Protein AF-A0A933PY57-F1 (afdb_monomer_lite)

Sequence (239 aa):
MDENSDGHFLLIRDYLDNAVTFSFLENIPGGHASVPEQREEILAFIQTLCANAPYRRCNAHTLAFIKNGFYSRSIQSIFDRKQNLFERIHKEDRFNFERDSFIQFMSAALIIHDLVYTKGPAVYTGYTACADFEIKAGYFIDETLQLCGKLLPSVSEIFLSLIFKSIIPHTEGDERVSVSSKIVAIFDRLAKIRSYFDTQSSPAVMPAYTGALHILQANSAFFGLDRAIINELADAEHA

Structure (mmCIF, N/CA/C/O backbone):
data_AF-A0A933PY57-F1
#
_entry.id   AF-A0A933PY57-F1
#
loop_
_atom_site.group_PDB
_atom_site.id
_atom_site.type_symbol
_atom_site.label_atom_id
_atom_site.label_alt_id
_atom_site.label_comp_id
_atom_site.label_asym_id
_atom_site.label_entity_id
_atom_site.label_seq_id
_atom_site.pdbx_PDB_ins_code
_atom_site.Cartn_x
_atom_site.Cartn_y
_atom_site.Cartn_z
_atom_site.occupancy
_atom_site.B_iso_or_equiv
_atom_site.auth_seq_id
_atom_site.auth_comp_id
_atom_site.auth_asym_id
_atom_site.auth_atom_id
_atom_site.pdbx_PDB_model_num
ATOM 1 N N . MET A 1 1 ? 6.468 2.571 -28.346 1.00 39.47 1 MET A N 1
ATOM 2 C CA . MET A 1 1 ? 5.634 2.179 -27.196 1.00 39.47 1 MET A CA 1
ATOM 3 C C . MET A 1 1 ? 6.185 0.852 -26.732 1.00 39.47 1 MET A C 1
ATOM 5 O O . MET A 1 1 ? 6.340 -0.035 -27.557 1.00 39.47 1 MET A O 1
ATOM 9 N N . ASP A 1 2 ? 6.658 0.806 -25.495 1.00 39.56 2 ASP A N 1
ATOM 10 C CA . ASP A 1 2 ? 7.324 -0.354 -24.907 1.00 39.56 2 ASP A CA 1
ATOM 11 C C . ASP A 1 2 ? 6.221 -1.374 -24.579 1.00 39.56 2 ASP A C 1
ATOM 13 O O . ASP A 1 2 ? 5.398 -1.104 -23.709 1.00 39.56 2 ASP A O 1
ATOM 17 N N . GLU A 1 3 ? 6.149 -2.507 -25.289 1.00 46.88 3 GLU A N 1
ATOM 18 C CA . GLU A 1 3 ? 5.070 -3.521 -25.176 1.00 46.88 3 GLU A CA 1
ATOM 19 C C . GLU A 1 3 ? 4.896 -4.098 -23.750 1.00 46.88 3 GLU A C 1
ATOM 21 O O . GLU A 1 3 ? 3.973 -4.860 -23.477 1.00 46.88 3 GLU A O 1
ATOM 26 N N . ASN A 1 4 ? 5.756 -3.699 -22.811 1.00 66.62 4 ASN A N 1
ATOM 27 C CA . ASN A 1 4 ? 5.798 -4.153 -21.428 1.00 66.62 4 ASN A CA 1
ATOM 28 C C . ASN A 1 4 ? 5.167 -3.174 -20.409 1.00 66.62 4 ASN A C 1
ATOM 30 O O . ASN A 1 4 ? 4.974 -3.555 -19.254 1.00 66.62 4 ASN A O 1
ATOM 34 N N . SER A 1 5 ? 4.870 -1.914 -20.774 1.00 71.19 5 SER A N 1
ATOM 35 C CA . SER A 1 5 ? 4.242 -0.957 -19.838 1.00 71.19 5 SER A CA 1
ATOM 36 C C . SER A 1 5 ? 2.761 -1.227 -19.633 1.00 71.19 5 SER A C 1
ATOM 38 O O . SER A 1 5 ? 2.286 -1.306 -18.499 1.00 71.19 5 SER A O 1
ATOM 40 N N . ASP A 1 6 ? 2.056 -1.412 -20.744 1.00 77.44 6 ASP A N 1
ATOM 41 C CA . ASP A 1 6 ? 0.602 -1.532 -20.754 1.00 77.44 6 ASP A CA 1
ATOM 42 C C . ASP A 1 6 ? 0.181 -2.889 -20.185 1.00 77.44 6 ASP A C 1
ATOM 44 O O . ASP A 1 6 ? -0.769 -2.965 -19.412 1.00 77.44 6 ASP A O 1
ATOM 48 N N . GLY A 1 7 ? 0.956 -3.945 -20.458 1.00 86.12 7 GLY A N 1
ATOM 49 C CA . GLY A 1 7 ? 0.741 -5.268 -19.871 1.00 86.12 7 GLY A CA 1
ATOM 50 C C . GLY A 1 7 ? 0.807 -5.264 -18.340 1.00 86.12 7 GLY A C 1
ATOM 51 O O . GLY A 1 7 ? -0.069 -5.833 -17.693 1.00 86.12 7 GLY A O 1
ATOM 52 N N . HIS A 1 8 ? 1.793 -4.581 -17.743 1.00 88.81 8 HIS A N 1
ATOM 53 C CA . HIS A 1 8 ? 1.916 -4.511 -16.279 1.00 88.81 8 HIS A CA 1
ATOM 54 C C . HIS A 1 8 ? 0.764 -3.728 -15.643 1.00 88.81 8 HIS A C 1
ATOM 56 O O . HIS A 1 8 ? 0.174 -4.189 -14.667 1.00 88.81 8 HIS A O 1
ATOM 62 N N . PHE A 1 9 ? 0.391 -2.582 -16.225 1.00 91.50 9 PHE A N 1
ATOM 63 C CA . PHE A 1 9 ? -0.764 -1.816 -15.753 1.00 91.50 9 PHE A CA 1
ATOM 64 C C . PHE A 1 9 ? -2.057 -2.636 -15.812 1.00 91.50 9 PHE A C 1
ATOM 66 O O . PHE A 1 9 ? -2.815 -2.639 -14.844 1.00 91.50 9 PHE A O 1
ATOM 73 N N . LEU A 1 10 ? -2.298 -3.366 -16.906 1.00 91.94 10 LEU A N 1
ATOM 74 C CA . LEU A 1 10 ? -3.492 -4.201 -17.048 1.00 91.94 10 LEU A CA 1
ATOM 75 C C . LEU A 1 10 ? -3.563 -5.299 -15.979 1.00 91.94 10 LEU A C 1
ATOM 77 O O . LEU A 1 10 ? -4.648 -5.564 -15.474 1.00 91.94 10 LEU A O 1
ATOM 81 N N . LEU A 1 11 ? -2.430 -5.884 -15.577 1.00 91.56 11 LEU A N 1
ATOM 82 C CA . LEU A 1 11 ? -2.389 -6.858 -14.478 1.00 91.56 11 LEU A CA 1
ATOM 83 C C . LEU A 1 11 ? -2.739 -6.234 -13.122 1.00 91.56 11 LEU A C 1
ATOM 85 O O . LEU A 1 11 ? -3.416 -6.873 -12.314 1.00 91.56 11 LEU A O 1
ATOM 89 N N . ILE A 1 12 ? -2.275 -5.007 -12.861 1.00 91.62 12 ILE A N 1
ATOM 90 C CA . ILE A 1 12 ? -2.629 -4.277 -11.637 1.00 91.62 12 ILE A CA 1
ATOM 91 C C . ILE A 1 12 ? -4.113 -3.921 -11.656 1.00 91.62 12 ILE A C 1
ATOM 93 O O . ILE A 1 12 ? -4.809 -4.155 -10.672 1.00 91.62 12 ILE A O 1
ATOM 97 N N . ARG A 1 13 ? -4.594 -3.366 -12.772 1.00 93.06 13 ARG A N 1
ATOM 98 C CA . ARG A 1 13 ? -5.990 -2.968 -12.938 1.00 93.06 13 ARG A CA 1
ATOM 99 C C . ARG A 1 13 ? -6.924 -4.158 -12.771 1.00 93.06 13 ARG A C 1
ATOM 101 O O . ARG A 1 13 ? -7.865 -4.055 -12.003 1.00 93.06 13 ARG A O 1
ATOM 108 N N . ASP A 1 14 ? -6.631 -5.285 -13.417 1.00 92.31 14 ASP A N 1
ATOM 109 C CA . ASP A 1 14 ? -7.406 -6.519 -13.265 1.00 92.31 14 ASP A CA 1
ATOM 110 C C . ASP A 1 14 ? -7.469 -6.972 -11.800 1.00 92.31 14 ASP A C 1
ATOM 112 O O . ASP A 1 14 ? -8.537 -7.301 -11.292 1.00 92.31 14 ASP A O 1
ATOM 116 N N . TYR A 1 15 ? -6.348 -6.922 -11.074 1.00 91.00 15 TYR A N 1
ATOM 117 C CA . TYR A 1 15 ? -6.363 -7.230 -9.647 1.00 91.00 15 TYR A CA 1
ATOM 118 C C . TYR A 1 15 ? -7.234 -6.245 -8.851 1.00 91.00 15 TYR A C 1
ATOM 120 O O . TYR A 1 15 ? -8.083 -6.673 -8.073 1.00 91.00 15 TYR A O 1
ATOM 128 N N . LEU A 1 16 ? -7.041 -4.937 -9.043 1.00 90.88 16 LEU A N 1
ATOM 129 C CA . LEU A 1 16 ? -7.789 -3.904 -8.324 1.00 90.88 16 LEU A CA 1
ATOM 130 C C . LEU A 1 16 ? -9.292 -3.980 -8.619 1.00 90.88 16 LEU A C 1
ATOM 132 O O . LEU A 1 16 ? -10.084 -3.913 -7.688 1.00 90.88 16 LEU A O 1
ATOM 136 N N . ASP A 1 17 ? -9.679 -4.196 -9.873 1.00 89.31 17 ASP A N 1
ATOM 137 C CA . ASP A 1 17 ? -11.078 -4.268 -10.302 1.00 89.31 17 ASP A CA 1
ATOM 138 C C . ASP A 1 17 ? -11.806 -5.487 -9.715 1.00 89.31 17 ASP A C 1
ATOM 140 O O . ASP A 1 17 ? -12.998 -5.408 -9.423 1.00 89.31 17 ASP A O 1
ATOM 144 N N . ASN A 1 18 ? -11.095 -6.600 -9.505 1.00 88.56 18 ASN A N 1
ATOM 145 C CA . ASN A 1 18 ? -11.689 -7.842 -9.007 1.00 88.56 18 ASN A CA 1
ATOM 146 C C . ASN A 1 18 ? -11.561 -8.035 -7.486 1.00 88.56 18 ASN A C 1
ATOM 148 O O . ASN A 1 18 ? -12.361 -8.765 -6.902 1.0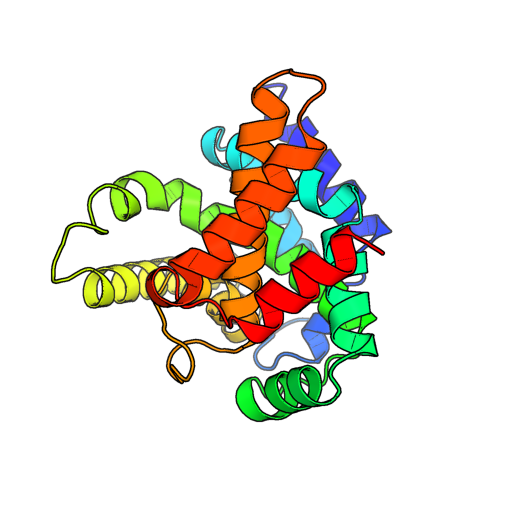0 88.56 18 ASN A O 1
ATOM 152 N N . ALA A 1 19 ? -10.555 -7.434 -6.843 1.00 88.12 19 ALA A N 1
ATOM 153 C CA . ALA A 1 19 ? -10.222 -7.696 -5.439 1.00 88.12 19 ALA A CA 1
ATOM 154 C C . ALA A 1 19 ? -10.361 -6.477 -4.510 1.00 88.12 19 ALA A C 1
ATOM 156 O O . ALA A 1 19 ? -10.290 -6.644 -3.292 1.00 88.12 19 ALA A O 1
ATOM 157 N N . VAL A 1 20 ? -10.538 -5.260 -5.043 1.00 91.00 20 VAL A N 1
ATOM 158 C CA . VAL A 1 20 ? -10.541 -4.017 -4.252 1.00 91.00 20 VAL A CA 1
ATOM 159 C C . VAL A 1 20 ? -11.740 -3.142 -4.635 1.00 91.00 20 VAL A C 1
ATOM 161 O O . VAL A 1 20 ? -11.784 -2.563 -5.714 1.00 91.00 20 VAL A O 1
ATOM 164 N N . THR A 1 21 ? -12.711 -2.976 -3.731 1.00 89.81 21 THR A N 1
ATOM 165 C CA . THR A 1 21 ? -13.909 -2.146 -3.984 1.00 89.81 21 THR A CA 1
ATOM 166 C C . THR A 1 21 ? -13.668 -0.654 -3.749 1.00 89.81 21 THR A C 1
ATOM 168 O O . THR A 1 21 ? -14.518 0.163 -4.090 1.00 89.81 21 THR A O 1
ATOM 171 N N . PHE A 1 22 ? -12.526 -0.289 -3.156 1.00 92.62 22 PHE A N 1
ATOM 172 C CA . PHE A 1 22 ? -12.150 1.078 -2.766 1.00 92.62 22 PHE A CA 1
ATOM 173 C C . PHE A 1 22 ? -13.086 1.763 -1.755 1.00 92.62 22 PHE A C 1
ATOM 175 O O . PHE A 1 22 ? -12.817 2.898 -1.366 1.00 92.62 22 PHE A O 1
ATOM 182 N N . SER A 1 23 ? -14.115 1.083 -1.233 1.00 92.44 23 SER A N 1
ATOM 183 C CA . SER A 1 23 ? -15.015 1.649 -0.212 1.00 92.44 23 SER A CA 1
ATOM 184 C C . SER A 1 23 ? -14.295 1.987 1.099 1.00 92.44 23 SER A C 1
ATOM 186 O O . SER A 1 23 ? -14.772 2.802 1.884 1.00 92.44 23 SER A O 1
ATOM 188 N N . PHE A 1 24 ? -13.099 1.432 1.327 1.00 92.19 24 PHE A N 1
ATOM 189 C CA . PHE A 1 24 ? -12.231 1.838 2.431 1.00 92.19 24 PHE A CA 1
ATOM 190 C C . PHE A 1 24 ? -11.904 3.343 2.400 1.00 92.19 24 PHE A C 1
ATOM 192 O O . PHE A 1 24 ? -11.720 3.935 3.460 1.00 92.19 24 PHE A O 1
ATOM 199 N N . LEU A 1 25 ? -11.889 3.990 1.226 1.00 92.75 25 LEU A N 1
ATOM 200 C CA . LEU A 1 25 ? -11.623 5.428 1.104 1.00 92.75 25 LEU A CA 1
ATOM 201 C C . LEU A 1 25 ? -12.670 6.291 1.825 1.00 92.75 25 LEU A C 1
ATOM 203 O O . LEU A 1 25 ? -12.332 7.373 2.288 1.00 92.75 25 LEU A O 1
ATOM 207 N N . GLU A 1 26 ? -13.905 5.808 2.000 1.00 90.69 26 GLU A N 1
ATOM 208 C CA . GLU A 1 26 ? -14.953 6.522 2.756 1.00 90.69 26 GLU A CA 1
ATOM 209 C C . GLU A 1 26 ? -14.628 6.623 4.250 1.00 90.69 26 GLU A C 1
ATOM 211 O O . GLU A 1 26 ? -15.096 7.529 4.938 1.00 90.69 26 GLU A O 1
ATOM 216 N N . ASN A 1 27 ? -13.800 5.705 4.752 1.00 89.00 27 ASN A N 1
ATOM 217 C CA . ASN A 1 27 ? -13.389 5.661 6.151 1.00 89.00 27 ASN A CA 1
ATOM 218 C C . ASN A 1 27 ? -12.154 6.529 6.429 1.00 89.00 27 ASN A C 1
ATOM 220 O O . ASN A 1 27 ? -11.738 6.631 7.583 1.00 89.00 27 ASN A O 1
ATOM 224 N N . ILE A 1 28 ? -11.573 7.153 5.396 1.00 89.06 28 ILE A N 1
ATOM 225 C CA . ILE A 1 28 ? -10.412 8.035 5.515 1.00 89.06 28 ILE A CA 1
ATOM 226 C C . ILE A 1 28 ? -10.858 9.473 5.201 1.00 89.06 28 ILE A C 1
ATOM 228 O O . ILE A 1 28 ? -11.265 9.767 4.077 1.00 89.06 28 ILE A O 1
ATOM 232 N N . PRO A 1 29 ? -10.774 10.408 6.162 1.00 87.12 29 PRO A N 1
ATOM 233 C CA . PRO A 1 29 ? -11.189 11.783 5.940 1.00 87.12 29 PRO A CA 1
ATOM 234 C C . PRO A 1 29 ? -10.269 12.498 4.943 1.00 87.12 29 PRO A C 1
ATOM 236 O O . PRO A 1 29 ? -9.122 12.108 4.727 1.00 87.12 29 PRO A O 1
ATOM 239 N N . GLY A 1 30 ? -10.768 13.587 4.357 1.00 85.00 30 GLY A N 1
ATOM 240 C CA . GLY A 1 30 ? -9.990 14.446 3.459 1.00 85.00 30 GLY A CA 1
ATOM 241 C C . GLY A 1 30 ? -10.018 14.047 1.982 1.00 85.00 30 GLY A C 1
ATOM 242 O O . GLY A 1 30 ? -9.346 14.694 1.193 1.00 85.00 30 GLY A O 1
ATOM 243 N N . GLY A 1 31 ? -10.785 13.025 1.589 1.00 85.00 31 GLY A N 1
ATOM 244 C CA . GLY A 1 31 ? -11.132 12.821 0.180 1.00 85.00 31 GLY A CA 1
ATOM 245 C C . GLY A 1 31 ? -12.077 13.925 -0.309 1.00 85.00 31 GLY A C 1
ATOM 246 O O . GLY A 1 31 ? -12.996 14.321 0.412 1.00 85.00 31 GLY A O 1
ATOM 247 N N . HIS A 1 32 ? -11.850 14.432 -1.520 1.00 82.94 32 HIS A N 1
ATOM 248 C CA . HIS A 1 32 ? -12.601 15.569 -2.078 1.00 82.94 32 HIS A CA 1
ATOM 249 C C . HIS A 1 32 ? -13.582 15.178 -3.191 1.00 82.94 32 HIS A C 1
ATOM 251 O O . HIS A 1 32 ? -14.301 16.035 -3.701 1.00 82.94 32 HIS A O 1
ATOM 257 N N . ALA A 1 33 ? -13.633 13.893 -3.541 1.00 91.06 33 ALA A N 1
ATOM 258 C CA . ALA A 1 33 ? -14.496 13.348 -4.580 1.00 91.06 33 ALA A CA 1
ATOM 259 C C . ALA A 1 33 ? -15.143 12.029 -4.138 1.00 91.06 33 ALA A C 1
ATOM 261 O O . ALA A 1 33 ? -14.815 11.471 -3.085 1.00 91.06 33 ALA A O 1
ATOM 262 N N . SER A 1 34 ? -16.058 11.511 -4.953 1.00 94.31 34 SER A N 1
ATOM 263 C CA . SER A 1 34 ? -16.668 10.203 -4.718 1.00 94.31 34 SER A CA 1
ATOM 264 C C . SER A 1 34 ? -15.638 9.065 -4.814 1.00 94.31 34 SER A C 1
ATOM 266 O O . SER A 1 34 ? -14.599 9.200 -5.463 1.00 94.31 34 SER A O 1
ATOM 268 N N . VAL A 1 35 ? -15.919 7.916 -4.187 1.00 94.25 35 VAL A N 1
ATOM 269 C CA . VAL A 1 35 ? -15.045 6.727 -4.265 1.00 94.25 35 VAL A CA 1
ATOM 270 C C . VAL A 1 35 ? -14.730 6.317 -5.713 1.00 94.25 35 VAL A C 1
ATOM 272 O O . VAL A 1 35 ? -13.558 6.061 -5.995 1.00 94.25 35 VAL A O 1
ATOM 275 N N . PRO A 1 36 ? -15.697 6.283 -6.657 1.00 94.31 36 PRO A N 1
ATOM 276 C CA . PRO A 1 36 ? -15.396 5.972 -8.054 1.00 94.31 36 PRO A CA 1
ATOM 277 C C . PRO A 1 36 ? -14.407 6.949 -8.700 1.00 94.31 36 PRO A C 1
ATOM 279 O O . PRO A 1 36 ? -13.512 6.510 -9.417 1.00 94.31 36 PRO A O 1
ATOM 282 N N . GLU A 1 37 ? -14.532 8.250 -8.424 1.00 93.94 37 GLU A N 1
ATOM 283 C CA . GLU A 1 37 ? -13.622 9.273 -8.957 1.00 93.94 37 GLU A CA 1
ATOM 284 C C . GLU A 1 37 ? -12.210 9.105 -8.390 1.00 93.94 37 GLU A C 1
ATOM 286 O O . GLU A 1 37 ? -11.244 9.065 -9.149 1.00 93.94 37 GLU A O 1
ATOM 291 N N . GLN A 1 38 ? -12.090 8.910 -7.073 1.00 94.06 38 GLN A N 1
ATOM 292 C CA . GLN A 1 38 ? -10.803 8.636 -6.429 1.00 94.06 38 GLN A CA 1
ATOM 293 C C . GLN A 1 38 ? -10.154 7.351 -6.968 1.00 94.06 38 GLN A C 1
ATOM 295 O O . GLN A 1 38 ? -8.949 7.321 -7.210 1.00 94.06 38 GLN A O 1
ATOM 300 N N . ARG A 1 39 ? -10.941 6.291 -7.201 1.00 94.19 39 ARG A N 1
ATOM 301 C CA . ARG A 1 39 ? -10.457 5.035 -7.796 1.00 94.19 39 ARG A CA 1
ATOM 302 C C . ARG A 1 39 ? -9.892 5.260 -9.197 1.00 94.19 39 ARG A C 1
ATOM 304 O O . ARG A 1 39 ? -8.792 4.792 -9.479 1.00 94.19 39 ARG A O 1
ATOM 311 N N . GLU A 1 40 ? -10.624 5.944 -10.073 1.00 93.38 40 GLU A N 1
ATOM 312 C CA . GLU A 1 40 ? -10.151 6.216 -11.437 1.00 93.38 40 GLU A CA 1
ATOM 313 C C . GLU A 1 40 ? -8.893 7.096 -11.436 1.00 93.38 40 GLU A C 1
ATOM 315 O O . GLU A 1 40 ? -7.969 6.851 -12.212 1.00 93.38 40 GLU A O 1
ATOM 320 N N . GLU A 1 41 ? -8.801 8.057 -10.516 1.00 92.69 41 GLU A N 1
ATOM 321 C CA . GLU A 1 41 ? -7.608 8.889 -10.347 1.00 92.69 41 GLU A CA 1
ATOM 322 C C . GLU A 1 41 ? -6.387 8.060 -9.900 1.00 92.69 41 GLU A C 1
ATOM 324 O O . GLU A 1 41 ? -5.309 8.170 -10.493 1.00 92.69 41 GLU A O 1
ATOM 329 N N . ILE A 1 42 ? -6.564 7.145 -8.937 1.00 92.31 42 ILE A N 1
ATOM 330 C CA . ILE A 1 42 ? -5.530 6.181 -8.521 1.00 92.31 42 ILE A CA 1
ATOM 331 C C . ILE A 1 42 ? -5.102 5.291 -9.696 1.00 92.31 42 ILE A C 1
ATOM 333 O O . ILE A 1 42 ? -3.905 5.070 -9.898 1.00 92.31 42 ILE A O 1
ATOM 337 N N . LEU A 1 43 ? -6.046 4.787 -10.495 1.00 92.56 43 LEU A N 1
ATOM 338 C CA . LEU A 1 43 ? -5.735 3.946 -11.656 1.00 92.56 43 LEU A CA 1
ATOM 339 C C . LEU A 1 43 ? -4.958 4.717 -12.729 1.00 92.56 43 LEU A C 1
ATOM 341 O O . LEU A 1 43 ? -3.953 4.209 -13.231 1.00 92.56 43 LEU A O 1
ATOM 345 N N . ALA A 1 44 ? -5.367 5.946 -13.048 1.00 90.56 44 ALA A N 1
ATOM 346 C CA . ALA A 1 44 ? -4.665 6.808 -14.001 1.00 90.56 44 ALA A CA 1
ATOM 347 C C . ALA A 1 44 ? -3.238 7.136 -13.531 1.00 90.56 44 ALA A C 1
ATOM 349 O O . ALA A 1 44 ? -2.281 7.145 -14.319 1.00 90.56 44 ALA A O 1
ATOM 350 N N . PHE A 1 45 ? -3.073 7.346 -12.226 1.00 88.88 45 PHE A N 1
ATOM 351 C CA . PHE A 1 45 ? -1.768 7.531 -11.615 1.00 88.88 45 PHE A CA 1
ATOM 352 C C . PHE A 1 45 ? -0.888 6.287 -11.765 1.00 88.88 45 PHE A C 1
ATOM 354 O O . PHE A 1 45 ? 0.216 6.386 -12.301 1.00 88.88 45 PHE A O 1
ATOM 361 N N . ILE A 1 46 ? -1.385 5.103 -11.396 1.00 89.62 46 ILE A N 1
ATOM 362 C CA . ILE A 1 46 ? -0.655 3.835 -11.564 1.00 89.62 46 ILE A CA 1
ATOM 363 C C . ILE A 1 46 ? -0.285 3.609 -13.034 1.00 89.62 46 ILE A C 1
ATOM 365 O O . ILE A 1 46 ? 0.852 3.229 -13.323 1.00 89.62 46 ILE A O 1
ATOM 369 N N . GLN A 1 47 ? -1.198 3.875 -13.972 1.00 89.81 47 GLN A N 1
ATOM 370 C CA . GLN A 1 47 ? -0.933 3.757 -15.407 1.00 89.81 47 GLN A CA 1
ATOM 371 C C . GLN A 1 47 ? 0.252 4.629 -15.834 1.00 89.81 47 GLN A C 1
ATOM 373 O O . GLN A 1 47 ? 1.154 4.161 -16.530 1.00 89.81 47 GLN A O 1
ATOM 378 N N . THR A 1 48 ? 0.286 5.877 -15.361 1.00 87.12 48 THR A N 1
ATOM 379 C CA . THR A 1 48 ? 1.385 6.813 -15.630 1.00 87.12 48 THR A CA 1
ATOM 380 C C . THR A 1 48 ? 2.709 6.281 -15.082 1.00 87.12 48 THR A C 1
ATOM 382 O O . THR A 1 48 ? 3.734 6.314 -15.766 1.00 87.12 48 THR A O 1
ATOM 385 N N . LEU A 1 49 ? 2.699 5.732 -13.866 1.00 84.50 49 LEU A N 1
ATOM 386 C CA . LEU A 1 49 ? 3.888 5.161 -13.231 1.00 84.50 49 LEU A CA 1
ATOM 387 C C . LEU A 1 49 ? 4.372 3.884 -13.912 1.00 84.50 49 LEU A C 1
ATOM 389 O O . LEU A 1 49 ? 5.578 3.645 -13.978 1.00 84.50 49 LEU A O 1
ATOM 393 N N . CYS A 1 50 ? 3.467 3.093 -14.486 1.00 86.25 50 CYS A N 1
ATOM 394 C CA . CYS A 1 50 ? 3.821 1.903 -15.250 1.00 86.25 50 CYS A CA 1
ATOM 395 C C . CYS A 1 50 ? 4.649 2.224 -16.500 1.00 86.25 50 CYS A C 1
ATOM 397 O O . CYS A 1 50 ? 5.310 1.327 -17.014 1.00 86.25 50 CYS A O 1
ATOM 399 N N . ALA A 1 51 ? 4.728 3.477 -16.960 1.00 83.81 51 ALA A N 1
ATOM 400 C CA . ALA A 1 51 ? 5.699 3.869 -17.985 1.00 83.81 51 ALA A CA 1
ATOM 401 C C . ALA A 1 51 ? 7.162 3.742 -17.497 1.00 83.81 51 ALA A C 1
ATOM 403 O O . ALA A 1 51 ? 8.073 3.518 -18.297 1.00 83.81 51 ALA A O 1
ATOM 404 N N . ASN A 1 52 ? 7.403 3.816 -16.184 1.00 82.56 52 ASN A N 1
ATOM 405 C CA . ASN A 1 52 ? 8.723 3.741 -15.564 1.00 82.56 52 ASN A CA 1
ATOM 406 C C . ASN A 1 52 ? 9.138 2.280 -15.283 1.00 82.56 52 ASN A C 1
ATOM 408 O O . ASN A 1 52 ? 8.525 1.580 -14.479 1.00 82.56 52 ASN A O 1
ATOM 412 N N . ALA A 1 53 ? 10.211 1.807 -15.929 1.00 81.06 53 ALA A N 1
ATOM 413 C CA . ALA A 1 53 ? 10.673 0.420 -15.796 1.00 81.06 53 ALA A CA 1
ATOM 414 C C . ALA A 1 53 ? 11.107 0.019 -14.364 1.00 81.06 53 ALA A C 1
ATOM 416 O O . ALA A 1 53 ? 10.733 -1.075 -13.931 1.00 81.06 53 ALA A O 1
ATOM 417 N N . PRO A 1 54 ? 11.846 0.856 -13.604 1.00 78.44 54 PRO A N 1
ATOM 418 C CA . PRO A 1 54 ? 12.076 0.619 -12.178 1.00 78.44 54 PRO A CA 1
ATOM 419 C C . PRO A 1 54 ? 10.792 0.397 -11.370 1.00 78.44 54 PRO A C 1
ATOM 421 O O . PRO A 1 54 ? 10.734 -0.563 -10.602 1.00 78.44 54 PRO A O 1
ATOM 424 N N . TYR A 1 55 ? 9.754 1.216 -11.584 1.00 83.38 55 TYR A N 1
ATOM 425 C CA . TYR A 1 55 ? 8.457 1.041 -10.917 1.00 83.38 55 TYR A CA 1
ATOM 426 C C . TYR A 1 55 ? 7.818 -0.297 -11.242 1.00 83.38 55 TYR A C 1
ATOM 428 O O . TYR A 1 55 ? 7.472 -1.039 -10.323 1.00 83.38 55 TYR A O 1
ATOM 436 N N . ARG A 1 56 ? 7.762 -0.668 -12.525 1.00 86.06 56 ARG A N 1
ATOM 437 C CA . ARG A 1 56 ? 7.241 -1.983 -12.930 1.00 86.06 56 ARG A CA 1
ATOM 438 C C . ARG A 1 56 ? 7.963 -3.131 -12.230 1.00 86.06 56 ARG A C 1
ATOM 440 O O . ARG A 1 56 ? 7.318 -4.060 -11.758 1.00 86.06 56 ARG A O 1
ATOM 447 N N . ARG A 1 57 ? 9.297 -3.067 -12.132 1.00 79.44 57 ARG A N 1
ATOM 448 C CA . ARG A 1 57 ? 10.097 -4.126 -11.500 1.00 79.44 57 ARG A CA 1
ATOM 449 C C . ARG A 1 57 ? 9.800 -4.257 -10.007 1.00 79.44 57 ARG A C 1
ATOM 451 O O . ARG A 1 57 ? 9.582 -5.372 -9.548 1.00 79.44 57 ARG A O 1
ATOM 458 N N . CYS A 1 58 ? 9.784 -3.149 -9.266 1.00 76.56 58 CYS A N 1
ATOM 459 C CA . CYS A 1 58 ? 9.447 -3.168 -7.839 1.00 76.56 58 CYS A CA 1
ATOM 460 C C . CYS A 1 58 ? 8.019 -3.684 -7.622 1.00 76.56 58 CYS A C 1
ATOM 462 O O . CYS A 1 58 ? 7.810 -4.641 -6.879 1.00 76.56 58 CYS A O 1
ATOM 464 N N . ASN A 1 59 ? 7.066 -3.130 -8.370 1.00 86.44 59 ASN A N 1
ATOM 465 C CA . ASN A 1 59 ? 5.656 -3.442 -8.214 1.00 86.44 59 ASN A CA 1
ATOM 466 C C . ASN A 1 59 ? 5.281 -4.871 -8.639 1.00 86.44 59 ASN A C 1
ATOM 468 O O . ASN A 1 59 ? 4.385 -5.461 -8.044 1.00 86.44 59 ASN A O 1
ATOM 472 N N . ALA A 1 60 ? 5.981 -5.484 -9.600 1.00 84.75 60 ALA A N 1
ATOM 473 C CA . ALA A 1 60 ? 5.755 -6.885 -9.972 1.00 84.75 60 ALA A CA 1
ATOM 474 C C . ALA A 1 60 ? 5.933 -7.853 -8.791 1.00 84.75 60 ALA A C 1
ATOM 476 O O . ALA A 1 60 ? 5.172 -8.812 -8.653 1.00 84.75 60 ALA A O 1
ATOM 477 N N . HIS A 1 61 ? 6.897 -7.581 -7.910 1.00 79.38 61 HIS A N 1
ATOM 478 C CA . HIS A 1 61 ? 7.118 -8.381 -6.708 1.00 79.38 61 HIS A CA 1
ATOM 479 C C . HIS A 1 61 ? 5.988 -8.212 -5.696 1.00 79.38 61 HIS A C 1
ATOM 481 O O . HIS A 1 61 ? 5.473 -9.201 -5.173 1.00 79.38 61 HIS A O 1
ATOM 487 N N . THR A 1 62 ? 5.556 -6.974 -5.477 1.00 84.56 62 THR A N 1
ATOM 488 C CA . THR A 1 62 ? 4.425 -6.653 -4.605 1.00 84.56 62 THR A CA 1
ATOM 489 C C . THR A 1 62 ? 3.127 -7.257 -5.123 1.00 84.56 62 THR A C 1
ATOM 491 O O . THR A 1 62 ? 2.400 -7.891 -4.363 1.00 84.56 62 THR A O 1
ATOM 494 N N . LEU A 1 63 ? 2.859 -7.172 -6.426 1.00 86.81 63 LEU A N 1
ATOM 495 C CA . LEU A 1 63 ? 1.670 -7.764 -7.034 1.00 86.81 63 LEU A CA 1
ATOM 496 C C . LEU A 1 63 ? 1.667 -9.295 -6.907 1.00 86.81 63 LEU A C 1
ATOM 498 O O . LEU A 1 63 ? 0.639 -9.878 -6.566 1.00 86.81 63 LEU A O 1
ATOM 502 N N . ALA A 1 64 ? 2.809 -9.959 -7.116 1.00 81.81 64 ALA A N 1
ATOM 503 C CA . ALA A 1 64 ? 2.934 -11.401 -6.891 1.00 81.81 64 ALA A CA 1
ATOM 504 C C . ALA A 1 64 ? 2.737 -11.779 -5.410 1.00 81.81 64 ALA A C 1
ATOM 506 O O . ALA A 1 64 ? 2.084 -12.782 -5.103 1.00 81.81 64 ALA A O 1
ATOM 507 N N . PHE A 1 65 ? 3.265 -10.962 -4.492 1.00 79.25 65 PHE A N 1
ATOM 508 C CA . PHE A 1 65 ? 3.080 -11.128 -3.052 1.00 79.25 65 PHE A CA 1
ATOM 509 C C . PHE A 1 65 ? 1.609 -10.998 -2.639 1.00 79.25 65 PHE A C 1
ATOM 511 O O . PHE A 1 65 ? 1.109 -11.817 -1.871 1.00 79.25 65 PHE A O 1
ATOM 518 N N . ILE A 1 66 ? 0.902 -10.013 -3.189 1.00 83.69 66 ILE A N 1
ATOM 519 C CA . ILE A 1 66 ? -0.517 -9.778 -2.924 1.00 83.69 66 ILE A CA 1
ATOM 520 C C . ILE A 1 66 ? -1.370 -10.925 -3.499 1.00 83.69 66 ILE A C 1
ATOM 522 O O . ILE A 1 66 ? -2.166 -11.537 -2.785 1.00 83.69 66 ILE A O 1
ATOM 526 N N . LYS A 1 67 ? -1.155 -11.300 -4.768 1.00 81.44 67 LYS A N 1
ATOM 527 C CA . LYS A 1 67 ? -1.970 -12.314 -5.468 1.00 81.44 67 LYS A CA 1
ATOM 528 C C . LYS A 1 67 ? -1.838 -13.734 -4.910 1.00 81.44 67 LYS A C 1
ATOM 530 O O . LYS A 1 67 ? -2.738 -14.542 -5.115 1.00 81.44 67 LYS A O 1
ATOM 535 N N . ASN A 1 68 ? -0.759 -14.066 -4.199 1.00 74.75 68 ASN A N 1
ATOM 536 C CA . ASN A 1 68 ? -0.593 -15.400 -3.603 1.00 74.75 68 ASN A CA 1
ATOM 537 C C . ASN A 1 68 ? -1.443 -15.624 -2.323 1.00 74.75 68 ASN A C 1
ATOM 539 O O . ASN A 1 68 ? -1.434 -16.717 -1.738 1.00 74.75 68 ASN A O 1
ATOM 543 N N . GLY A 1 69 ? -2.157 -14.586 -1.867 1.00 69.19 69 GLY A N 1
ATOM 544 C CA . GLY A 1 69 ? -3.061 -14.627 -0.718 1.00 69.19 69 GLY A CA 1
ATOM 545 C C . GLY A 1 69 ? -2.370 -14.797 0.638 1.00 69.19 69 GLY A C 1
ATOM 546 O O . GLY A 1 69 ? -3.044 -14.975 1.646 1.00 69.19 69 GLY A O 1
ATOM 547 N N . PHE A 1 70 ? -1.037 -14.774 0.700 1.00 69.69 70 PHE A N 1
ATOM 548 C CA . PHE A 1 70 ? -0.301 -14.874 1.958 1.00 69.69 70 PHE A CA 1
ATOM 549 C C . PHE A 1 70 ? -0.557 -13.652 2.837 1.00 69.69 70 PHE A C 1
ATOM 551 O O . PHE A 1 70 ? -0.827 -13.820 4.021 1.00 69.69 70 PHE A O 1
ATOM 558 N N . TYR A 1 71 ? -0.507 -12.438 2.277 1.00 74.50 71 TYR A N 1
ATOM 559 C CA . TYR A 1 71 ? -0.733 -11.220 3.062 1.00 74.50 71 TYR A CA 1
ATOM 560 C C . TYR A 1 71 ? -2.178 -11.147 3.582 1.00 74.50 71 TYR A C 1
ATOM 562 O O . TYR A 1 71 ? -2.386 -10.773 4.729 1.00 74.50 71 TYR A O 1
ATOM 570 N N . SER A 1 72 ? -3.173 -11.567 2.792 1.00 75.31 72 SER A N 1
ATOM 571 C CA . SER A 1 72 ? -4.572 -11.572 3.221 1.00 75.31 72 SER A CA 1
ATOM 572 C C . SER A 1 72 ? -4.810 -12.616 4.310 1.00 75.31 72 SER A C 1
ATOM 574 O O . SER A 1 72 ? -5.387 -12.276 5.337 1.00 75.31 72 SER A O 1
ATOM 576 N N . ARG A 1 73 ? -4.271 -13.839 4.165 1.00 72.88 73 ARG A N 1
ATOM 577 C CA . ARG A 1 73 ? -4.279 -14.861 5.234 1.00 72.88 73 ARG A CA 1
ATOM 578 C C . ARG A 1 73 ? -3.547 -14.394 6.491 1.00 72.88 73 ARG A C 1
ATOM 580 O O . ARG A 1 73 ? -4.007 -14.644 7.597 1.00 72.88 73 ARG A O 1
ATOM 587 N N . SER A 1 74 ? -2.435 -13.690 6.320 1.00 69.31 74 SER A N 1
ATOM 588 C CA . SER A 1 74 ? -1.651 -13.109 7.408 1.00 69.31 74 SER A CA 1
ATOM 589 C C . SER A 1 74 ? -2.436 -12.051 8.175 1.00 69.31 74 SER A C 1
ATOM 591 O O . SER A 1 74 ? -2.551 -12.135 9.394 1.00 69.31 74 SER A O 1
ATOM 593 N N . ILE A 1 75 ? -3.023 -11.084 7.462 1.00 72.94 75 ILE A N 1
ATOM 594 C CA . ILE A 1 75 ? -3.905 -10.073 8.049 1.00 72.94 75 ILE A CA 1
ATOM 595 C C . ILE A 1 75 ? -5.083 -10.770 8.731 1.00 72.94 75 ILE A C 1
ATOM 597 O O . ILE A 1 75 ? -5.385 -10.455 9.873 1.00 72.94 75 ILE A O 1
ATOM 601 N N . GLN A 1 76 ? -5.698 -11.767 8.097 1.00 73.44 76 GLN A N 1
ATOM 602 C CA . GLN A 1 76 ? -6.810 -12.512 8.680 1.00 73.44 76 GLN A CA 1
ATOM 603 C C . GLN A 1 76 ? -6.427 -13.224 9.983 1.00 73.44 76 GLN A C 1
ATOM 605 O O . GLN A 1 76 ? -7.126 -13.062 10.979 1.00 73.44 76 GLN A O 1
ATOM 610 N N . SER A 1 77 ? -5.292 -13.926 10.015 1.00 66.38 77 SER A N 1
ATOM 611 C CA . SER A 1 77 ? -4.773 -14.576 11.225 1.00 66.38 77 SER A CA 1
ATOM 612 C C . SER A 1 77 ? -4.505 -13.564 12.342 1.00 66.38 77 SER A C 1
ATOM 614 O O . SER A 1 77 ? -4.912 -13.772 13.485 1.00 66.38 77 SER A O 1
ATOM 616 N N . ILE A 1 78 ? -3.894 -12.422 12.008 1.00 64.00 78 ILE A N 1
ATOM 617 C CA . ILE A 1 78 ? -3.666 -11.333 12.962 1.00 64.00 78 ILE A CA 1
ATOM 618 C C . ILE A 1 78 ? -5.002 -10.804 13.509 1.00 64.00 78 ILE A C 1
ATOM 620 O O . ILE A 1 78 ? -5.138 -10.619 14.718 1.00 64.00 78 ILE A O 1
ATOM 624 N N . PHE A 1 79 ? -5.995 -10.596 12.641 1.00 66.44 79 PHE A N 1
ATOM 625 C CA . PHE A 1 79 ? -7.328 -10.131 13.029 1.00 66.44 79 PHE A CA 1
ATOM 626 C C . PHE A 1 79 ? -8.064 -11.139 13.919 1.00 66.44 79 PHE A C 1
ATOM 628 O O . PHE A 1 79 ? -8.731 -10.734 14.866 1.00 66.44 79 PHE A O 1
ATOM 635 N N . ASP A 1 80 ? -7.936 -12.438 13.647 1.00 66.69 80 ASP A N 1
ATOM 636 C CA . ASP A 1 80 ? -8.610 -13.490 14.414 1.00 66.69 80 ASP A CA 1
ATOM 637 C C . ASP A 1 80 ? -7.960 -13.738 15.783 1.00 66.69 80 ASP A C 1
ATOM 639 O O . ASP A 1 80 ? -8.646 -14.116 16.734 1.00 66.69 80 ASP A O 1
ATOM 643 N N . ARG A 1 81 ? -6.648 -13.501 15.913 1.00 61.00 81 ARG A N 1
ATOM 644 C CA . ARG A 1 81 ? -5.888 -13.773 17.146 1.00 61.00 81 ARG A CA 1
ATOM 645 C C . ARG A 1 81 ? -5.693 -12.553 18.053 1.00 61.00 81 ARG A C 1
ATOM 647 O O . ARG A 1 81 ? -5.398 -12.728 19.236 1.00 61.00 81 ARG A O 1
ATOM 654 N N . LYS A 1 82 ? -5.826 -11.318 17.546 1.00 59.81 82 LYS A N 1
ATOM 655 C CA . LYS A 1 82 ? -5.489 -10.081 18.285 1.00 59.81 82 LYS A CA 1
ATOM 656 C C . LYS A 1 82 ? -6.584 -9.016 18.179 1.00 59.81 82 LYS A C 1
ATOM 658 O O . LYS A 1 82 ? -6.476 -8.085 17.382 1.00 59.81 82 LYS A O 1
ATOM 663 N N . GLN A 1 83 ? -7.541 -9.048 19.108 1.00 57.59 83 GLN A N 1
ATOM 664 C CA . GLN A 1 83 ? -8.478 -7.934 19.345 1.00 57.59 83 GLN A CA 1
ATOM 665 C C . GLN A 1 83 ? -7.732 -6.587 19.529 1.00 57.59 83 GLN A C 1
ATOM 667 O O . GLN A 1 83 ? -8.150 -5.556 19.010 1.00 57.59 83 GLN A O 1
ATOM 672 N N . ASN A 1 84 ? -6.536 -6.625 20.134 1.00 60.16 84 ASN A N 1
ATOM 673 C CA . ASN A 1 84 ? -5.720 -5.443 20.430 1.00 60.16 84 ASN A CA 1
ATOM 674 C C . ASN A 1 84 ? -5.122 -4.721 19.204 1.00 60.16 84 ASN A C 1
ATOM 676 O O . ASN A 1 84 ? -4.887 -3.520 19.295 1.00 60.16 84 ASN A O 1
ATOM 680 N N . LEU A 1 85 ? -4.815 -5.393 18.079 1.00 65.62 85 LEU A N 1
ATOM 681 C CA . LEU A 1 85 ? -4.253 -4.672 16.917 1.00 65.62 85 LEU A CA 1
ATOM 682 C C . LEU A 1 85 ? -5.329 -3.821 16.245 1.00 65.62 85 LEU A C 1
ATOM 684 O O . LEU A 1 85 ? -5.074 -2.680 15.882 1.00 65.62 85 LEU A O 1
ATOM 688 N N . PHE A 1 86 ? -6.535 -4.368 16.133 1.00 66.12 86 PHE A N 1
ATOM 689 C CA . PHE A 1 86 ? -7.703 -3.650 15.648 1.00 66.12 86 PHE A CA 1
ATOM 690 C C . PHE A 1 86 ? -8.041 -2.459 16.545 1.00 66.12 86 PHE A C 1
ATOM 692 O O . PHE A 1 86 ? -8.178 -1.341 16.058 1.00 66.12 86 PHE A O 1
ATOM 699 N N . GLU A 1 87 ? -8.070 -2.671 17.863 1.00 69.06 87 GLU A N 1
ATOM 700 C CA . GLU A 1 87 ? -8.241 -1.583 18.828 1.00 69.06 87 GLU A CA 1
ATOM 701 C C . GLU A 1 87 ? -7.155 -0.513 18.682 1.00 69.06 87 GLU A C 1
ATOM 703 O O . GLU A 1 87 ? -7.456 0.673 18.794 1.00 69.06 87 GLU A O 1
ATOM 708 N N . ARG A 1 88 ? -5.908 -0.897 18.382 1.00 68.75 88 ARG A N 1
ATOM 709 C CA . ARG A 1 88 ? -4.820 0.051 18.111 1.00 68.75 88 ARG A CA 1
ATOM 710 C C . ARG A 1 88 ? -4.991 0.788 16.789 1.00 68.75 88 ARG A C 1
ATOM 712 O O . ARG A 1 88 ? -4.835 1.999 16.797 1.00 68.75 88 ARG A O 1
ATOM 719 N N . ILE A 1 89 ? -5.366 0.124 15.695 1.00 72.06 89 ILE A N 1
ATOM 720 C CA . ILE A 1 89 ? -5.678 0.794 14.418 1.00 72.06 89 ILE A CA 1
ATOM 721 C C . ILE A 1 89 ? -6.823 1.794 14.631 1.00 72.06 89 ILE A C 1
ATOM 723 O O . ILE A 1 89 ? -6.700 2.964 14.283 1.00 72.06 89 ILE A O 1
ATOM 727 N N . HIS A 1 90 ? -7.906 1.386 15.292 1.00 72.88 90 HIS A N 1
ATOM 728 C CA . HIS A 1 90 ? -9.015 2.285 15.612 1.00 72.88 90 HIS A CA 1
ATOM 729 C C . HIS A 1 90 ? -8.629 3.432 16.543 1.00 72.88 90 HIS A C 1
ATOM 731 O O . HIS A 1 90 ? -9.118 4.547 16.377 1.00 72.88 90 HIS A O 1
ATOM 737 N N . LYS A 1 91 ? -7.768 3.185 17.529 1.00 75.12 91 LYS A N 1
ATOM 738 C CA . LYS A 1 91 ? -7.359 4.199 18.505 1.00 75.12 91 LYS A CA 1
ATOM 739 C C . LYS A 1 91 ? -6.343 5.186 17.929 1.00 75.12 91 LYS A C 1
ATOM 741 O O . LYS A 1 91 ? -6.477 6.389 18.153 1.00 75.12 91 LYS A O 1
ATOM 746 N N . GLU A 1 92 ? -5.319 4.678 17.253 1.00 73.88 92 GLU A N 1
ATOM 747 C CA . GLU A 1 92 ? -4.167 5.444 16.766 1.00 73.88 92 GLU A CA 1
ATOM 748 C C . GLU A 1 92 ? -4.471 6.073 15.400 1.00 73.88 92 GLU A C 1
ATOM 750 O O . GLU A 1 92 ? -4.314 7.284 15.240 1.00 73.88 92 GLU A O 1
ATOM 755 N N . ASP A 1 93 ? -4.992 5.291 14.451 1.00 75.75 93 ASP A N 1
ATOM 756 C CA . ASP A 1 93 ? -5.249 5.766 13.087 1.00 75.75 93 ASP A CA 1
ATOM 757 C C . ASP A 1 93 ? -6.642 6.406 12.952 1.00 75.75 93 ASP A C 1
ATOM 759 O O . ASP A 1 93 ? -6.880 7.187 12.035 1.00 75.75 93 ASP A O 1
ATOM 763 N N . ARG A 1 94 ? -7.557 6.135 13.897 1.00 80.06 94 ARG A N 1
ATOM 764 C CA . ARG A 1 94 ? -8.929 6.687 13.950 1.00 80.06 94 ARG A CA 1
ATOM 765 C C . ARG A 1 94 ? -9.801 6.353 12.735 1.00 80.06 94 ARG A C 1
ATOM 767 O O . ARG A 1 94 ? -10.826 7.000 12.527 1.00 80.06 94 ARG A O 1
ATOM 774 N N . PHE A 1 95 ? -9.432 5.331 11.965 1.00 81.12 95 PHE A N 1
ATOM 775 C CA . PHE A 1 95 ? -10.241 4.817 10.859 1.00 81.12 95 PHE A CA 1
ATOM 776 C C . PHE A 1 95 ? -11.028 3.598 11.305 1.00 81.12 95 PHE A C 1
ATOM 778 O O . PHE A 1 95 ? -10.478 2.687 11.930 1.00 81.12 95 PHE A O 1
ATOM 785 N N . ASN A 1 96 ? -12.311 3.562 10.952 1.00 79.25 96 ASN A N 1
ATOM 786 C CA . ASN A 1 96 ? -13.185 2.448 11.284 1.00 79.25 96 ASN A CA 1
ATOM 787 C C . ASN A 1 96 ? -13.182 1.388 10.170 1.00 79.25 96 ASN A C 1
ATOM 789 O O . ASN A 1 96 ? -14.174 1.204 9.472 1.00 79.25 96 ASN A O 1
ATOM 793 N N . PHE A 1 97 ? -12.042 0.730 9.948 1.00 82.44 97 PHE A N 1
ATOM 794 C CA . PHE A 1 97 ? -11.961 -0.341 8.955 1.00 82.44 97 PHE A CA 1
ATOM 795 C C . PHE A 1 97 ? -12.488 -1.660 9.504 1.00 82.44 97 PHE A C 1
ATOM 797 O O . PHE A 1 97 ? -11.950 -2.185 10.471 1.00 82.44 97 PHE A O 1
ATOM 804 N N . GLU A 1 98 ? -13.453 -2.262 8.816 1.00 83.88 98 GLU A N 1
ATOM 805 C CA . GLU A 1 98 ? -13.677 -3.703 8.932 1.00 83.88 98 GLU A CA 1
ATOM 806 C C . GLU A 1 98 ? -12.502 -4.484 8.321 1.00 83.88 98 GLU A C 1
ATOM 808 O O . GLU A 1 98 ? -11.744 -3.959 7.504 1.00 83.88 98 GLU A O 1
ATOM 813 N N . ARG A 1 99 ? -12.357 -5.762 8.683 1.00 82.81 99 ARG A N 1
ATOM 814 C CA . ARG A 1 99 ? -11.246 -6.623 8.239 1.00 82.81 99 ARG A CA 1
ATOM 815 C C . ARG A 1 99 ? -11.036 -6.614 6.726 1.00 82.81 99 ARG A C 1
ATOM 817 O O . ARG A 1 99 ? -9.924 -6.365 6.267 1.00 82.81 99 ARG A O 1
ATOM 824 N N . ASP A 1 100 ? -12.096 -6.856 5.962 1.00 86.81 100 ASP A N 1
ATOM 825 C CA . ASP A 1 100 ? -12.009 -6.916 4.500 1.00 86.81 100 ASP A CA 1
ATOM 826 C C . ASP A 1 100 ? -11.675 -5.541 3.914 1.00 86.81 100 ASP A C 1
ATOM 828 O O . ASP A 1 100 ? -10.863 -5.436 2.996 1.00 86.81 100 ASP A O 1
ATOM 832 N N . SER A 1 101 ? -12.219 -4.477 4.509 1.00 88.69 101 SER A N 1
ATOM 833 C CA . SER A 1 101 ? -11.888 -3.091 4.166 1.00 88.69 101 SER A CA 1
ATOM 834 C C . SER A 1 101 ? -10.404 -2.790 4.416 1.00 88.69 101 SER A C 1
ATOM 836 O O . SER A 1 101 ? -9.741 -2.191 3.570 1.00 88.69 101 SER A O 1
ATOM 838 N N . PHE A 1 102 ? -9.833 -3.291 5.518 1.00 87.75 102 PHE A N 1
ATOM 839 C CA . PHE A 1 102 ? -8.410 -3.142 5.823 1.00 87.75 102 PHE A CA 1
ATOM 840 C C . PHE A 1 102 ? -7.513 -3.939 4.864 1.00 87.75 102 PHE A C 1
ATOM 842 O O . PHE A 1 102 ? -6.496 -3.424 4.405 1.00 87.75 102 PHE A O 1
ATOM 849 N N . ILE A 1 103 ? -7.891 -5.170 4.497 1.00 88.56 103 ILE A N 1
ATOM 850 C CA . ILE A 1 103 ? -7.166 -5.963 3.485 1.00 88.56 103 ILE A CA 1
ATOM 851 C C . ILE A 1 103 ? -7.139 -5.216 2.145 1.00 88.56 103 ILE A C 1
ATOM 853 O O . ILE A 1 103 ? -6.094 -5.136 1.491 1.00 88.56 103 ILE A O 1
ATOM 857 N N . GLN A 1 104 ? -8.266 -4.632 1.745 1.00 92.06 104 GLN A N 1
ATOM 858 C CA . GLN A 1 104 ? -8.377 -3.842 0.520 1.00 92.06 104 GLN A CA 1
ATOM 859 C C . GLN A 1 104 ? -7.542 -2.556 0.578 1.00 92.06 104 GLN A C 1
ATOM 861 O O . GLN A 1 104 ? -6.783 -2.289 -0.358 1.00 92.06 104 GLN A O 1
ATOM 866 N N . PHE A 1 105 ? -7.599 -1.823 1.696 1.00 92.25 105 PHE A N 1
ATOM 867 C CA . PHE A 1 105 ? -6.730 -0.676 1.974 1.00 92.25 105 PHE A 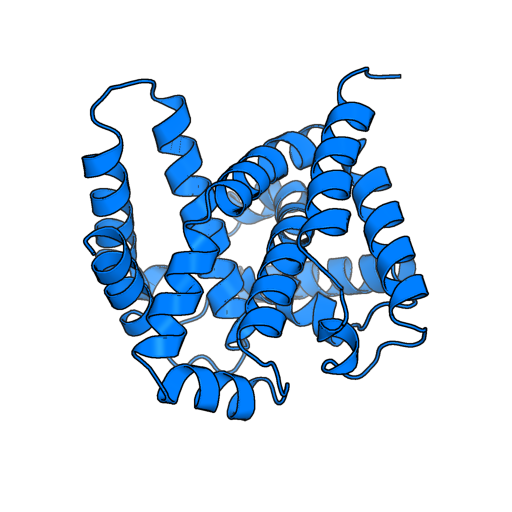CA 1
ATOM 868 C C . PHE A 1 105 ? -5.253 -1.057 1.823 1.00 92.25 105 PHE A C 1
ATOM 870 O O . PHE A 1 105 ? -4.529 -0.423 1.056 1.00 92.25 105 PHE A O 1
ATOM 877 N N . MET A 1 106 ? -4.819 -2.139 2.478 1.00 89.69 106 MET A N 1
ATOM 878 C CA . MET A 1 106 ? -3.435 -2.616 2.426 1.00 89.69 106 MET A CA 1
ATOM 879 C C . MET A 1 106 ? -3.008 -3.002 1.009 1.00 89.69 106 MET A C 1
ATOM 881 O O . MET A 1 106 ? -1.873 -2.744 0.614 1.00 89.69 106 MET A O 1
ATOM 885 N N . SER A 1 107 ? -3.917 -3.581 0.225 1.00 91.31 107 SER A N 1
ATOM 886 C CA . SER A 1 107 ? -3.653 -3.956 -1.168 1.00 91.31 107 SER A CA 1
ATOM 887 C C . SER A 1 107 ? -3.334 -2.736 -2.027 1.00 91.31 107 SER A C 1
ATOM 889 O O . SER A 1 107 ? -2.315 -2.710 -2.718 1.00 91.31 107 SER A O 1
ATOM 891 N N . ALA A 1 108 ? -4.186 -1.709 -1.957 1.00 92.12 108 ALA A N 1
ATOM 892 C CA . ALA A 1 108 ? -3.980 -0.461 -2.683 1.00 92.12 108 ALA A CA 1
ATOM 893 C C . ALA A 1 108 ? -2.735 0.281 -2.169 1.00 92.12 108 ALA A C 1
ATOM 895 O O . ALA A 1 108 ? -1.915 0.737 -2.968 1.00 92.12 108 ALA A O 1
ATOM 896 N N . ALA A 1 109 ? -2.555 0.340 -0.846 1.00 91.81 109 ALA A N 1
ATOM 897 C CA . ALA A 1 109 ? -1.418 0.983 -0.199 1.00 91.81 109 ALA A CA 1
ATOM 898 C C . ALA A 1 109 ? -0.083 0.396 -0.667 1.00 91.81 109 ALA A C 1
ATOM 900 O O . ALA A 1 109 ? 0.791 1.150 -1.078 1.00 91.81 109 ALA A O 1
ATOM 901 N N . LEU A 1 110 ? 0.064 -0.933 -0.673 1.00 89.56 110 LEU A N 1
ATOM 902 C CA . LEU A 1 110 ? 1.292 -1.607 -1.110 1.00 89.56 110 LEU A CA 1
ATOM 903 C C . LEU A 1 110 ? 1.597 -1.364 -2.598 1.00 89.56 110 LEU A C 1
ATOM 905 O O . LEU A 1 110 ? 2.746 -1.115 -2.954 1.00 89.56 110 LEU A O 1
ATOM 909 N N . ILE A 1 111 ? 0.579 -1.367 -3.467 1.00 90.12 111 ILE A N 1
ATOM 910 C CA . ILE A 1 111 ? 0.753 -1.074 -4.902 1.00 90.12 111 ILE A CA 1
ATOM 911 C C . ILE A 1 111 ? 1.263 0.361 -5.121 1.00 90.12 111 ILE A C 1
ATOM 913 O O . ILE A 1 111 ? 2.142 0.595 -5.958 1.00 90.12 111 ILE A O 1
ATOM 917 N N . ILE A 1 112 ? 0.729 1.323 -4.366 1.00 88.44 112 ILE A N 1
ATOM 918 C CA . ILE A 1 112 ? 1.122 2.737 -4.448 1.00 88.44 112 ILE A CA 1
ATOM 919 C C . ILE A 1 112 ? 2.491 2.964 -3.787 1.00 88.44 112 ILE A C 1
ATOM 921 O O . ILE A 1 112 ? 3.298 3.740 -4.296 1.00 88.44 112 ILE A O 1
ATOM 925 N N . HIS A 1 113 ? 2.782 2.261 -2.691 1.00 85.94 113 HIS A N 1
ATOM 926 C CA . HIS A 1 113 ? 4.004 2.385 -1.895 1.00 85.94 113 HIS A CA 1
ATOM 927 C C . HIS A 1 113 ? 5.286 2.224 -2.715 1.00 85.94 113 HIS A C 1
ATOM 929 O O . HIS A 1 113 ? 6.237 2.988 -2.541 1.00 85.94 113 HIS A O 1
ATOM 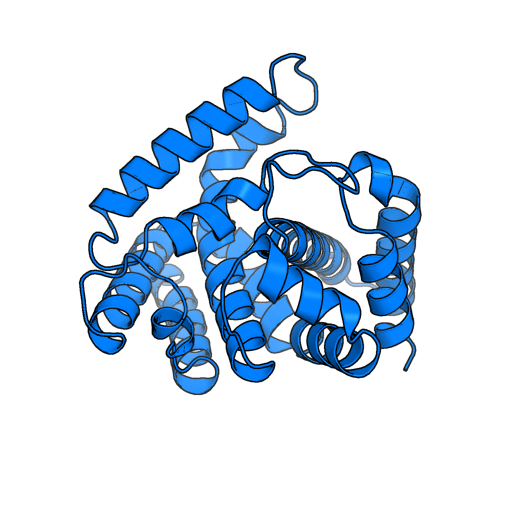935 N N . ASP A 1 114 ? 5.309 1.282 -3.660 1.00 79.56 114 ASP A N 1
ATOM 936 C CA . ASP A 1 114 ? 6.485 1.036 -4.501 1.00 79.56 114 ASP A CA 1
ATOM 937 C C . ASP A 1 114 ? 6.920 2.254 -5.322 1.00 79.56 114 ASP A C 1
ATOM 939 O O . ASP A 1 114 ? 8.087 2.357 -5.706 1.00 79.56 114 ASP A O 1
ATOM 943 N N . LEU A 1 115 ? 6.033 3.231 -5.537 1.00 71.56 115 LEU A N 1
ATOM 944 C CA . LEU A 1 115 ? 6.401 4.501 -6.153 1.00 71.56 115 LEU A CA 1
ATOM 945 C C . LEU A 1 115 ? 7.502 5.209 -5.371 1.00 71.56 115 LEU A C 1
ATOM 947 O O . LEU A 1 115 ? 8.497 5.646 -5.955 1.00 71.56 115 LEU A O 1
ATOM 951 N N . VAL A 1 116 ? 7.331 5.307 -4.055 1.00 64.81 116 VAL A N 1
ATOM 952 C CA . VAL A 1 116 ? 8.287 5.967 -3.165 1.00 64.81 116 VAL A CA 1
ATOM 953 C C . VAL A 1 116 ? 9.666 5.337 -3.322 1.00 64.81 116 VAL A C 1
ATOM 955 O O . VAL A 1 116 ? 10.670 6.035 -3.468 1.00 64.81 116 VAL A O 1
ATOM 958 N N . TYR A 1 117 ? 9.712 4.010 -3.408 1.00 61.88 117 TYR A N 1
ATOM 959 C CA . TYR A 1 117 ? 10.952 3.252 -3.527 1.00 61.88 117 TYR A CA 1
ATOM 960 C C . TYR A 1 117 ? 11.601 3.310 -4.901 1.00 61.88 117 TYR A C 1
ATOM 962 O O . TYR A 1 117 ? 12.740 2.880 -5.018 1.00 61.88 117 TYR A O 1
ATOM 970 N N . THR A 1 118 ? 10.940 3.847 -5.925 1.00 62.03 118 THR A N 1
ATOM 971 C CA . THR A 1 118 ? 11.535 3.978 -7.269 1.00 62.03 118 THR A CA 1
ATOM 972 C C . THR A 1 118 ? 12.284 5.287 -7.456 1.00 62.03 118 THR A C 1
ATOM 974 O O . THR A 1 118 ? 13.249 5.340 -8.217 1.00 62.03 118 THR A O 1
ATOM 977 N N . LYS A 1 119 ? 11.917 6.316 -6.684 1.00 51.78 119 LYS A N 1
ATOM 978 C CA . LYS A 1 119 ? 12.753 7.505 -6.448 1.00 51.78 119 LYS A CA 1
ATOM 979 C C . LYS A 1 119 ? 13.722 7.303 -5.281 1.00 51.78 119 LYS A C 1
ATOM 981 O O . LYS A 1 119 ? 14.792 7.905 -5.239 1.00 51.78 119 LYS A O 1
ATOM 986 N N . GLY A 1 120 ? 13.352 6.413 -4.367 1.00 42.44 120 GLY A N 1
ATOM 987 C CA . GLY A 1 120 ? 14.053 6.104 -3.138 1.00 42.44 120 GLY A CA 1
ATOM 988 C C . GLY A 1 120 ? 15.415 5.406 -3.218 1.00 42.44 120 GLY A C 1
ATOM 989 O O . GLY A 1 120 ? 16.133 5.587 -2.256 1.00 42.44 120 GLY A O 1
ATOM 990 N N . PRO A 1 121 ? 15.895 4.661 -4.239 1.00 43.66 121 PRO A N 1
ATOM 991 C CA . PRO A 1 121 ? 17.121 3.861 -4.078 1.00 43.66 121 PRO A CA 1
ATOM 992 C C . PRO A 1 121 ? 18.383 4.728 -3.983 1.00 43.66 121 PRO A C 1
ATOM 994 O O . PRO A 1 121 ? 19.269 4.446 -3.179 1.00 43.66 121 PRO A O 1
ATOM 997 N N . ALA A 1 122 ? 18.434 5.851 -4.707 1.00 44.50 122 ALA A N 1
ATOM 998 C CA . ALA A 1 122 ? 19.475 6.864 -4.505 1.00 44.50 122 ALA A CA 1
ATOM 999 C C . ALA A 1 122 ? 19.410 7.482 -3.091 1.00 44.50 122 ALA A C 1
ATOM 1001 O O . ALA A 1 122 ? 20.434 7.867 -2.531 1.00 44.50 122 ALA A O 1
ATOM 1002 N N . VAL A 1 123 ? 18.212 7.502 -2.496 1.00 44.88 123 VAL A N 1
ATOM 1003 C CA . VAL A 1 123 ? 17.912 8.018 -1.156 1.00 44.88 123 VAL A CA 1
ATOM 1004 C C . VAL A 1 123 ? 18.014 6.950 -0.053 1.00 44.88 123 VAL A C 1
ATOM 1006 O O . VAL A 1 123 ? 18.241 7.269 1.093 1.00 44.88 123 VAL A O 1
ATOM 1009 N N . TYR A 1 124 ? 17.918 5.655 -0.330 1.00 41.53 124 TYR A N 1
ATOM 1010 C CA . TYR A 1 124 ? 17.914 4.616 0.705 1.00 41.53 124 TYR A CA 1
ATOM 1011 C C . TYR A 1 124 ? 19.332 4.106 0.947 1.00 41.53 124 TYR A C 1
ATOM 1013 O O . TYR A 1 124 ? 19.808 4.101 2.080 1.00 41.53 124 TYR A O 1
ATOM 1021 N N . THR A 1 125 ? 20.054 3.763 -0.126 1.00 44.16 125 THR A N 1
ATOM 1022 C CA . THR A 1 125 ? 21.431 3.245 -0.028 1.00 44.16 125 THR A CA 1
ATOM 1023 C C . THR A 1 125 ? 22.444 4.300 0.422 1.00 44.16 125 THR A C 1
ATOM 1025 O O . THR A 1 125 ? 23.447 3.951 1.034 1.00 44.16 125 THR A O 1
ATOM 1028 N N . GLY A 1 126 ? 22.186 5.588 0.163 1.00 44.47 126 GLY A N 1
ATOM 1029 C CA . GLY A 1 126 ? 23.035 6.682 0.647 1.00 44.47 126 GLY A CA 1
ATOM 1030 C C . GLY A 1 126 ? 22.722 7.146 2.074 1.00 44.47 126 GLY A C 1
ATOM 1031 O O . GLY A 1 126 ? 23.557 7.806 2.689 1.00 44.47 126 GLY A O 1
ATOM 1032 N N . TYR A 1 127 ? 21.533 6.840 2.607 1.00 45.69 127 TYR A N 1
ATOM 1033 C CA . TYR A 1 127 ? 21.019 7.539 3.785 1.00 45.69 127 TYR A CA 1
ATOM 1034 C C . TYR A 1 127 ? 20.937 6.642 5.020 1.00 45.69 127 TYR A C 1
ATOM 1036 O O . TYR A 1 127 ? 21.064 7.172 6.118 1.00 45.69 127 TYR A O 1
ATOM 1044 N N . THR A 1 128 ? 20.811 5.312 4.905 1.00 44.97 128 THR A N 1
ATOM 1045 C CA . THR A 1 128 ? 20.852 4.420 6.090 1.00 44.97 128 THR A CA 1
ATOM 1046 C C . THR A 1 128 ? 22.197 4.463 6.828 1.00 44.97 128 THR A C 1
ATOM 1048 O O . THR A 1 128 ? 22.288 4.018 7.966 1.00 44.97 128 THR A O 1
ATOM 1051 N N . ALA A 1 129 ? 23.239 5.009 6.195 1.00 51.38 129 ALA A N 1
ATOM 1052 C CA . ALA A 1 129 ? 24.546 5.274 6.798 1.00 51.38 129 ALA A CA 1
ATOM 1053 C C . ALA A 1 129 ? 24.734 6.744 7.248 1.00 51.38 129 ALA A C 1
ATOM 1055 O O . ALA A 1 129 ? 25.835 7.127 7.638 1.00 51.38 129 ALA A O 1
ATOM 1056 N N . CYS A 1 130 ? 23.697 7.587 7.164 1.00 54.97 130 CYS A N 1
ATOM 1057 C CA . CYS A 1 130 ? 23.771 9.030 7.402 1.00 54.97 130 CYS A CA 1
ATOM 1058 C C . CYS A 1 130 ? 23.053 9.415 8.706 1.00 54.97 130 CYS A C 1
ATOM 1060 O O . CYS A 1 130 ? 21.898 9.050 8.907 1.00 54.97 130 CYS A O 1
ATOM 1062 N N . ALA A 1 131 ? 23.713 10.206 9.559 1.00 63.78 131 ALA A N 1
ATOM 1063 C CA . ALA A 1 131 ? 23.147 10.705 10.819 1.00 63.78 131 ALA A CA 1
ATOM 1064 C C . ALA A 1 131 ? 21.863 11.544 10.630 1.00 63.78 131 ALA A C 1
ATOM 1066 O O . ALA A 1 131 ? 21.040 11.614 11.535 1.00 63.78 131 ALA A O 1
ATOM 1067 N N . ASP A 1 132 ? 21.659 12.112 9.436 1.00 66.75 132 ASP A N 1
ATOM 1068 C CA . ASP A 1 132 ? 20.524 12.986 9.111 1.00 66.75 132 ASP A CA 1
ATOM 1069 C C . ASP A 1 132 ? 19.382 12.261 8.372 1.00 66.75 132 ASP A C 1
ATOM 1071 O O . ASP A 1 132 ? 18.585 12.908 7.684 1.00 66.75 132 ASP A O 1
ATOM 1075 N N . PHE A 1 133 ? 19.315 10.923 8.441 1.00 67.00 133 PHE A N 1
ATOM 1076 C CA . PHE A 1 133 ? 18.307 10.140 7.713 1.00 67.00 133 PHE A CA 1
ATOM 1077 C C . PHE A 1 133 ? 16.886 10.654 7.974 1.00 67.00 133 PHE A C 1
ATOM 1079 O O . PHE A 1 133 ? 16.152 10.895 7.021 1.00 67.00 133 PHE A O 1
ATOM 1086 N N . GLU A 1 134 ? 16.501 10.843 9.241 1.00 66.06 134 GLU A N 1
ATOM 1087 C CA . GLU A 1 134 ? 15.122 11.202 9.604 1.00 66.06 134 GLU A CA 1
ATOM 1088 C C . GLU A 1 134 ? 14.691 12.537 8.982 1.00 66.06 134 GLU A C 1
ATOM 1090 O O . GLU A 1 134 ? 13.607 12.637 8.410 1.00 66.06 134 GLU A O 1
ATOM 1095 N N . ILE A 1 135 ? 15.572 13.541 9.015 1.00 71.88 135 ILE A N 1
ATOM 1096 C CA . ILE A 1 135 ? 15.329 14.869 8.433 1.00 71.88 135 ILE A CA 1
ATOM 1097 C C . ILE A 1 135 ? 15.146 14.758 6.916 1.00 71.88 135 ILE A C 1
ATOM 1099 O O . ILE A 1 135 ? 14.217 15.316 6.335 1.00 71.88 135 ILE A O 1
ATOM 1103 N N . LYS A 1 136 ? 16.027 13.999 6.266 1.00 70.75 136 LYS A N 1
ATOM 1104 C CA . LYS A 1 136 ? 16.000 13.783 4.819 1.00 70.75 136 LYS A CA 1
ATOM 1105 C C . LYS A 1 136 ? 14.791 12.965 4.359 1.00 70.75 136 LYS A C 1
ATOM 1107 O O . LYS A 1 136 ? 14.234 13.261 3.304 1.00 70.75 136 LYS A O 1
ATOM 1112 N N . ALA A 1 137 ? 14.377 11.974 5.144 1.00 69.38 137 ALA A N 1
ATOM 1113 C CA . ALA A 1 137 ? 13.151 11.221 4.910 1.00 69.38 137 ALA A CA 1
ATOM 1114 C C . ALA A 1 137 ? 11.918 12.123 5.047 1.00 69.38 137 ALA A C 1
ATOM 1116 O O . ALA A 1 137 ? 11.029 12.041 4.206 1.00 69.38 137 ALA A O 1
ATOM 1117 N N . GLY A 1 138 ? 11.904 13.032 6.030 1.00 72.50 138 GLY A N 1
ATOM 1118 C CA . GLY A 1 138 ? 10.873 14.064 6.168 1.00 72.50 138 GLY A CA 1
ATOM 1119 C C . GLY A 1 138 ? 10.719 14.913 4.903 1.00 72.50 138 GLY A C 1
ATOM 1120 O O . GLY A 1 138 ? 9.634 14.952 4.331 1.00 72.50 138 GLY A O 1
ATOM 1121 N N . TYR A 1 139 ? 11.814 15.490 4.391 1.00 73.50 139 TYR A N 1
ATOM 1122 C CA . TYR A 1 139 ? 11.770 16.274 3.146 1.00 73.50 139 TYR A CA 1
ATOM 1123 C C . TYR A 1 139 ? 11.283 15.463 1.945 1.00 73.50 139 TYR A C 1
ATOM 1125 O O . TYR A 1 139 ? 10.478 15.946 1.154 1.00 73.50 139 TYR A O 1
ATOM 1133 N N . PHE A 1 140 ? 11.741 14.217 1.817 1.00 75.25 140 PHE A N 1
ATOM 1134 C CA . PHE A 1 140 ? 11.299 13.339 0.739 1.00 75.25 140 PHE A CA 1
ATOM 1135 C C . PHE A 1 140 ? 9.791 13.049 0.819 1.00 75.25 140 PHE A C 1
ATOM 1137 O O . PHE A 1 140 ? 9.110 13.015 -0.211 1.00 75.25 140 PHE A O 1
ATOM 1144 N N . ILE A 1 141 ? 9.262 12.835 2.027 1.00 75.44 141 ILE A N 1
ATOM 1145 C CA . ILE A 1 141 ? 7.830 12.614 2.253 1.00 75.44 141 ILE A CA 1
ATOM 1146 C C . ILE A 1 141 ? 7.045 13.863 1.879 1.00 75.44 141 ILE A C 1
ATOM 1148 O O . ILE A 1 141 ? 6.077 13.739 1.135 1.00 75.44 141 ILE A O 1
ATOM 1152 N N . ASP A 1 142 ? 7.484 15.044 2.308 1.00 78.06 142 ASP A N 1
ATOM 1153 C CA . ASP A 1 142 ? 6.817 16.308 1.986 1.00 78.06 142 ASP A CA 1
ATOM 1154 C C . ASP A 1 142 ? 6.801 16.565 0.473 1.00 78.06 142 ASP A C 1
ATOM 1156 O O . ASP A 1 142 ? 5.757 16.883 -0.096 1.00 78.06 142 ASP A O 1
ATOM 1160 N N . GLU A 1 143 ? 7.926 16.358 -0.218 1.00 77.00 143 GLU A N 1
ATOM 1161 C CA . GLU A 1 143 ? 8.004 16.482 -1.679 1.00 77.00 143 GLU A CA 1
ATOM 1162 C C . GLU A 1 143 ? 7.110 15.460 -2.393 1.00 77.00 143 GLU A C 1
ATOM 1164 O O . GLU A 1 143 ? 6.454 15.782 -3.389 1.00 77.00 143 GLU A O 1
ATOM 1169 N N . THR A 1 144 ? 7.058 14.225 -1.885 1.00 74.00 144 THR A N 1
ATOM 1170 C CA . THR A 1 144 ? 6.224 13.165 -2.462 1.00 74.00 144 THR A CA 1
ATOM 1171 C C . THR A 1 144 ? 4.744 13.434 -2.220 1.00 74.00 144 THR A C 1
ATOM 1173 O O . THR A 1 144 ? 3.952 13.261 -3.145 1.00 74.00 144 THR A O 1
ATOM 1176 N N . LEU A 1 145 ? 4.362 13.911 -1.034 1.00 75.56 145 LEU A N 1
ATOM 1177 C CA . LEU A 1 145 ? 2.994 14.322 -0.719 1.00 75.56 145 LEU A CA 1
ATOM 1178 C C . LEU A 1 145 ? 2.570 15.516 -1.564 1.00 75.56 145 LEU A C 1
ATOM 1180 O O . LEU A 1 145 ? 1.498 15.471 -2.153 1.00 75.56 145 LEU A O 1
ATOM 1184 N N . GLN A 1 146 ? 3.418 16.533 -1.725 1.00 77.81 146 GLN A N 1
ATOM 1185 C CA . GLN A 1 146 ? 3.126 17.666 -2.609 1.00 77.81 146 GLN A CA 1
ATOM 1186 C C . GLN A 1 146 ? 2.972 17.239 -4.071 1.00 77.81 146 GLN A C 1
ATOM 1188 O O . GLN A 1 146 ? 2.124 17.769 -4.791 1.00 77.81 146 GLN A O 1
ATOM 1193 N N . LEU A 1 147 ? 3.795 16.295 -4.533 1.00 75.25 147 LEU A N 1
ATOM 1194 C CA . LEU A 1 147 ? 3.669 15.736 -5.874 1.00 75.25 147 LEU A CA 1
ATOM 1195 C C . LEU A 1 147 ? 2.366 14.942 -6.015 1.00 75.25 147 LEU A C 1
ATOM 1197 O O . LEU A 1 147 ? 1.648 15.130 -6.992 1.00 75.25 147 LEU A O 1
ATOM 1201 N N . CYS A 1 148 ? 2.040 14.092 -5.043 1.00 76.06 148 CYS A N 1
ATOM 1202 C CA . CYS A 1 148 ? 0.825 13.288 -5.084 1.00 76.06 148 CYS A CA 1
ATOM 1203 C C . CYS A 1 148 ? -0.427 14.145 -4.907 1.00 76.06 148 CYS A C 1
ATOM 1205 O O . CYS A 1 148 ? -1.369 13.931 -5.642 1.00 76.06 148 CYS A O 1
ATOM 1207 N N . GLY A 1 149 ? -0.425 15.190 -4.082 1.00 75.56 149 GLY A N 1
ATOM 1208 C CA . GLY A 1 149 ? -1.538 16.140 -3.992 1.00 75.56 149 GLY A CA 1
ATOM 1209 C C . GLY A 1 149 ? -1.811 16.885 -5.307 1.00 75.56 149 GLY A C 1
ATOM 1210 O O . GLY A 1 149 ? -2.928 17.329 -5.543 1.00 75.56 149 GLY A O 1
ATOM 1211 N N . LYS A 1 150 ? -0.817 16.990 -6.204 1.00 79.31 150 LYS A N 1
ATOM 1212 C CA . LYS A 1 150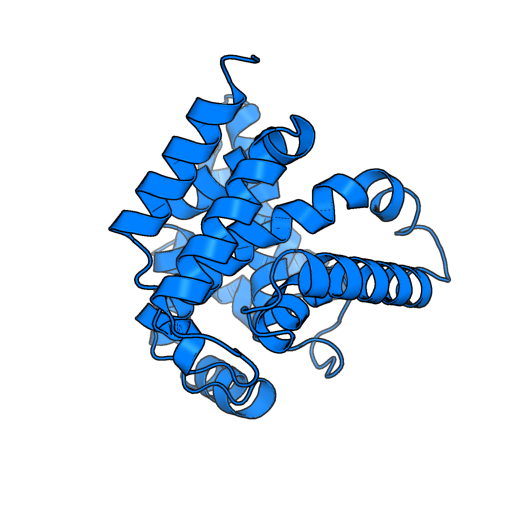 ? -1.006 17.515 -7.570 1.00 79.31 150 LYS A CA 1
ATOM 1213 C C . LYS A 1 150 ? -1.481 16.456 -8.565 1.00 79.31 150 LYS A C 1
ATOM 1215 O O . LYS A 1 150 ? -2.150 16.806 -9.531 1.00 79.31 150 LYS A O 1
ATOM 1220 N N . LEU A 1 151 ? -1.073 15.202 -8.379 1.00 78.56 151 LEU A N 1
ATOM 1221 C CA . LEU A 1 151 ? -1.353 14.096 -9.305 1.00 78.56 151 LEU A CA 1
ATOM 1222 C C . LEU A 1 151 ? -2.597 13.278 -8.925 1.00 78.56 151 LEU A C 1
ATOM 1224 O O . LEU A 1 151 ? -3.131 12.572 -9.771 1.00 78.56 151 LEU A O 1
ATOM 1228 N N . LEU A 1 152 ? -3.027 13.381 -7.671 1.00 86.38 152 LEU A N 1
ATOM 1229 C CA . LEU A 1 152 ? -4.164 12.721 -7.036 1.00 86.38 152 LEU A CA 1
ATOM 1230 C C . LEU A 1 152 ? -4.957 13.733 -6.171 1.00 86.38 152 LEU A C 1
ATOM 1232 O O . LEU A 1 152 ? -5.136 13.495 -4.975 1.00 86.38 152 LEU A O 1
ATOM 1236 N N . PRO A 1 153 ? -5.366 14.904 -6.701 1.00 88.06 153 PRO A N 1
ATOM 1237 C CA . PRO A 1 153 ? -6.034 15.948 -5.915 1.00 88.06 153 PRO A CA 1
ATOM 1238 C C . PRO A 1 153 ? -7.365 15.518 -5.282 1.00 88.06 153 PRO A C 1
ATOM 1240 O O . PRO A 1 153 ? -7.842 16.183 -4.360 1.00 88.06 153 PRO A O 1
ATOM 1243 N N . SER A 1 154 ? -7.984 14.444 -5.773 1.00 90.94 154 SER A N 1
ATOM 1244 C CA . SER A 1 154 ? -9.266 13.955 -5.263 1.00 90.94 154 SER A CA 1
ATOM 1245 C C . SER A 1 154 ? -9.098 12.951 -4.120 1.00 90.94 154 SER A C 1
ATOM 1247 O O . SER A 1 154 ? -10.023 12.770 -3.319 1.00 90.94 154 SER A O 1
ATOM 1249 N N . VAL A 1 155 ? -7.928 12.310 -4.033 1.00 90.06 155 VAL A N 1
ATOM 1250 C CA . VAL A 1 155 ? -7.579 11.307 -3.021 1.00 90.06 155 VAL A CA 1
ATOM 1251 C C . VAL A 1 155 ? -7.171 11.977 -1.711 1.00 90.06 155 VAL A C 1
ATOM 1253 O O . VAL A 1 155 ? -6.453 12.973 -1.694 1.00 90.06 155 VAL A O 1
ATOM 1256 N N . SER A 1 156 ? -7.585 11.383 -0.591 1.00 89.62 156 SER A N 1
ATOM 1257 C CA . SER A 1 156 ? -7.198 11.848 0.742 1.00 89.62 156 SER A CA 1
ATOM 1258 C C . SER A 1 156 ? -5.674 11.958 0.914 1.00 89.62 156 SER A C 1
ATOM 1260 O O . SER A 1 156 ? -4.939 10.973 0.793 1.00 89.62 156 SER A O 1
ATOM 1262 N N . GLU A 1 157 ? -5.197 13.142 1.306 1.00 87.50 157 GLU A N 1
ATOM 1263 C CA . GLU A 1 157 ? -3.797 13.348 1.700 1.00 87.50 157 GLU A CA 1
ATOM 1264 C C . GLU A 1 157 ? -3.414 12.459 2.892 1.00 87.50 157 GLU A C 1
ATOM 1266 O O . GLU A 1 157 ? -2.284 11.984 2.979 1.00 87.50 157 GLU A O 1
ATOM 1271 N N . ILE A 1 158 ? -4.367 12.168 3.784 1.00 88.94 158 ILE A N 1
ATOM 1272 C CA . ILE A 1 158 ? -4.148 11.273 4.922 1.00 88.94 158 ILE A CA 1
ATOM 1273 C C . ILE A 1 158 ? -3.856 9.861 4.417 1.00 88.94 158 ILE A C 1
ATOM 1275 O O . ILE A 1 158 ? -2.868 9.273 4.847 1.00 88.94 158 ILE A O 1
ATOM 1279 N N . PHE A 1 159 ? -4.639 9.347 3.461 1.00 90.50 159 PHE A N 1
ATOM 1280 C CA . PHE A 1 159 ? -4.375 8.045 2.840 1.00 90.50 159 PHE A CA 1
ATOM 1281 C C . PHE A 1 159 ? -2.952 7.973 2.267 1.00 90.50 159 PHE A C 1
ATOM 1283 O O . PHE A 1 159 ? -2.199 7.050 2.581 1.00 90.50 159 PHE A O 1
ATOM 1290 N N . LEU A 1 160 ? -2.547 8.988 1.502 1.00 88.56 160 LEU A N 1
ATOM 1291 C CA . LEU A 1 160 ? -1.206 9.070 0.918 1.00 88.56 160 LEU A CA 1
ATOM 1292 C C . LEU A 1 160 ? -0.109 9.193 1.990 1.00 88.56 160 LEU A C 1
ATOM 1294 O O . LEU A 1 160 ? 0.936 8.550 1.891 1.00 88.56 160 LEU A O 1
ATOM 1298 N N . SER A 1 161 ? -0.359 9.954 3.056 1.00 86.75 161 SER A N 1
ATOM 1299 C CA . SER A 1 161 ? 0.565 10.126 4.182 1.00 86.75 161 SER A CA 1
ATOM 1300 C C . SER A 1 161 ? 0.816 8.818 4.929 1.00 86.75 161 SER A C 1
ATOM 1302 O O . SER A 1 161 ? 1.965 8.521 5.261 1.00 86.75 161 SER A O 1
ATOM 1304 N N . LEU A 1 162 ? -0.221 7.997 5.140 1.00 86.69 162 LEU A N 1
ATOM 1305 C CA . LEU A 1 162 ? -0.070 6.672 5.753 1.00 86.69 162 LEU A CA 1
ATOM 1306 C C . LEU A 1 162 ? 0.853 5.781 4.917 1.00 86.69 162 LEU A C 1
ATOM 1308 O O . LEU A 1 162 ? 1.691 5.070 5.474 1.00 86.69 162 LEU A O 1
ATOM 1312 N N . ILE A 1 163 ? 0.729 5.848 3.591 1.00 88.25 163 ILE A N 1
ATOM 1313 C CA . ILE A 1 163 ? 1.566 5.072 2.678 1.00 88.25 163 ILE A CA 1
ATOM 1314 C C . ILE A 1 163 ? 3.002 5.586 2.710 1.00 88.25 163 ILE A C 1
ATOM 1316 O O . ILE A 1 163 ? 3.913 4.781 2.774 1.00 88.25 163 ILE A O 1
ATOM 1320 N N . PHE A 1 164 ? 3.242 6.897 2.674 1.00 82.50 164 PHE A N 1
ATOM 1321 C CA . PHE A 1 164 ? 4.606 7.417 2.506 1.00 82.50 164 PHE A CA 1
ATOM 1322 C C . PHE A 1 164 ? 5.404 7.492 3.807 1.00 82.50 164 PHE A C 1
ATOM 1324 O O . PHE A 1 164 ? 6.626 7.375 3.772 1.00 82.50 164 PHE A O 1
ATOM 1331 N N . LYS A 1 165 ? 4.745 7.616 4.964 1.00 81.88 165 LYS A N 1
ATOM 1332 C CA . LYS A 1 165 ? 5.417 7.589 6.275 1.00 81.88 165 LYS A CA 1
ATOM 1333 C C . LYS A 1 165 ? 5.982 6.222 6.658 1.00 81.88 165 LYS A C 1
ATOM 1335 O O . LYS A 1 165 ? 6.801 6.156 7.569 1.00 81.88 165 LYS A O 1
ATOM 1340 N N . SER A 1 166 ? 5.600 5.147 5.971 1.00 78.56 166 SER A N 1
ATOM 1341 C CA . SER A 1 166 ? 6.164 3.804 6.179 1.00 78.56 166 SER A CA 1
ATOM 1342 C C . SER A 1 166 ? 7.686 3.739 5.966 1.00 78.56 166 SER A C 1
ATOM 1344 O O . SER A 1 166 ? 8.332 2.830 6.483 1.00 78.56 166 SER A O 1
ATOM 1346 N N . ILE A 1 167 ? 8.276 4.692 5.230 1.00 75.56 167 ILE A N 1
ATOM 1347 C CA . ILE A 1 167 ? 9.725 4.728 4.982 1.00 75.56 167 ILE A CA 1
ATOM 1348 C C . ILE A 1 167 ? 10.527 5.268 6.163 1.00 75.56 167 ILE A C 1
ATOM 1350 O O . ILE A 1 167 ? 11.750 5.127 6.178 1.00 75.56 167 ILE A O 1
ATOM 1354 N N . ILE A 1 168 ? 9.864 5.936 7.114 1.00 72.50 168 ILE A N 1
ATOM 1355 C CA . ILE A 1 168 ? 10.512 6.506 8.292 1.00 72.50 168 ILE A CA 1
ATOM 1356 C C . ILE A 1 168 ? 10.912 5.345 9.217 1.00 72.50 168 ILE A C 1
ATOM 1358 O O . ILE A 1 168 ? 10.041 4.563 9.611 1.00 72.50 168 ILE A O 1
ATOM 1362 N N . PRO A 1 169 ? 12.196 5.217 9.598 1.00 68.56 169 PRO A N 1
ATOM 1363 C CA . PRO A 1 169 ? 12.638 4.327 10.649 1.00 68.56 169 PRO A CA 1
ATOM 1364 C C . PRO A 1 169 ? 11.872 4.646 11.916 1.00 68.56 169 PRO A C 1
ATOM 1366 O O . PRO A 1 169 ? 11.822 5.787 12.366 1.00 68.56 169 PRO A O 1
ATOM 1369 N N . HIS A 1 170 ? 11.269 3.621 12.478 1.00 67.81 170 HIS A N 1
ATOM 1370 C CA . HIS A 1 170 ? 10.500 3.725 13.699 1.00 67.81 170 HIS A CA 1
ATOM 1371 C C . HIS A 1 170 ? 11.022 2.690 14.690 1.00 67.81 170 HIS A C 1
ATOM 1373 O O . HIS A 1 170 ? 11.924 1.914 14.382 1.00 67.81 170 HIS A O 1
ATOM 1379 N N . THR A 1 171 ? 10.490 2.698 15.901 1.00 64.56 171 THR A N 1
ATOM 1380 C CA . THR A 1 171 ? 10.685 1.647 16.901 1.00 64.56 171 THR A CA 1
ATOM 1381 C C . THR A 1 171 ? 9.330 1.230 17.456 1.00 64.56 171 THR A C 1
ATOM 1383 O O . THR A 1 171 ? 8.298 1.858 17.190 1.00 64.56 171 THR A O 1
ATOM 1386 N N . GLU A 1 172 ? 9.315 0.145 18.226 1.00 62.44 172 GLU A N 1
ATOM 1387 C CA . GLU A 1 172 ? 8.129 -0.240 18.982 1.00 62.44 172 GLU A CA 1
ATOM 1388 C C . GLU A 1 172 ? 7.728 0.912 19.925 1.00 62.44 172 GLU A C 1
ATOM 1390 O O . GLU A 1 172 ? 8.520 1.345 20.759 1.00 62.44 172 GLU A O 1
ATOM 1395 N N . GLY A 1 173 ? 6.512 1.440 19.749 1.00 66.75 173 GLY A N 1
ATOM 1396 C CA . GLY A 1 173 ? 5.998 2.592 20.501 1.00 66.75 173 GLY A CA 1
ATOM 1397 C C . GLY A 1 173 ? 6.22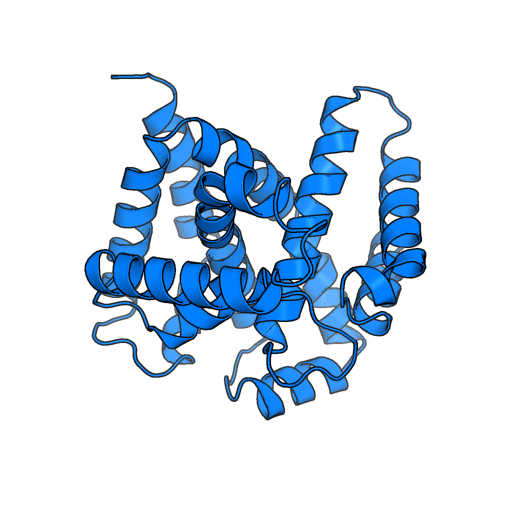0 3.972 19.864 1.00 66.75 173 GLY A C 1
ATOM 1398 O O . GLY A 1 173 ? 5.786 4.960 20.444 1.00 66.75 173 GLY A O 1
ATOM 1399 N N . ASP A 1 174 ? 6.843 4.073 18.683 1.00 70.81 174 ASP A N 1
ATOM 1400 C CA . ASP A 1 174 ? 7.012 5.363 17.994 1.00 70.81 174 ASP A CA 1
ATOM 1401 C C . ASP A 1 174 ? 5.665 5.912 17.488 1.00 70.81 174 ASP A C 1
ATOM 1403 O O . ASP A 1 174 ? 5.061 5.347 16.575 1.00 70.81 174 ASP A O 1
ATOM 1407 N N . GLU A 1 175 ? 5.189 7.014 18.065 1.00 76.81 175 GLU A N 1
ATOM 1408 C CA . GLU A 1 175 ? 3.908 7.646 17.710 1.00 76.81 175 GLU A CA 1
ATOM 1409 C C . GLU A 1 175 ? 3.982 8.521 16.441 1.00 76.81 175 GLU A C 1
ATOM 1411 O O . GLU A 1 175 ? 2.952 8.962 15.932 1.00 76.81 175 GLU A O 1
ATOM 1416 N N . ARG A 1 176 ? 5.180 8.765 15.882 1.00 76.25 176 ARG A N 1
ATOM 1417 C CA . ARG A 1 176 ? 5.351 9.551 14.640 1.00 76.25 176 ARG A CA 1
ATOM 1418 C C . ARG A 1 176 ? 4.815 8.814 13.412 1.00 76.25 176 ARG A C 1
ATOM 1420 O O . ARG A 1 176 ? 4.428 9.447 12.424 1.00 76.25 176 ARG A O 1
ATOM 1427 N N . VAL A 1 177 ? 4.816 7.481 13.470 1.00 78.44 177 VAL A N 1
ATOM 1428 C CA . VAL A 1 177 ? 4.420 6.580 12.383 1.00 78.44 177 VAL A CA 1
ATOM 1429 C C . VAL A 1 177 ? 3.164 5.817 12.801 1.00 78.44 177 VAL A C 1
ATOM 1431 O O . VAL A 1 177 ? 3.161 5.100 13.802 1.00 78.44 177 VAL A O 1
ATOM 1434 N N . SER A 1 178 ? 2.097 5.975 12.015 1.00 82.31 178 SER A N 1
ATOM 1435 C CA . SER A 1 178 ? 0.793 5.341 12.254 1.00 82.31 178 SER A CA 1
ATOM 1436 C C . SER A 1 178 ? 0.885 3.811 12.252 1.00 82.31 178 SER A C 1
ATOM 1438 O O . SER A 1 178 ? 1.809 3.246 11.656 1.00 82.31 178 SER A O 1
ATOM 1440 N N . VAL A 1 179 ? -0.077 3.117 12.863 1.00 80.06 179 VAL A N 1
ATOM 1441 C CA . VAL A 1 179 ? -0.075 1.642 12.887 1.00 80.06 179 VAL A CA 1
ATOM 1442 C C . VAL A 1 179 ? -0.162 1.092 11.466 1.00 80.06 179 VAL A C 1
ATOM 1444 O O . VAL A 1 179 ? 0.625 0.218 11.098 1.00 80.06 179 VAL A O 1
ATOM 1447 N N . SER A 1 180 ? -1.039 1.656 10.634 1.00 84.69 180 SER A N 1
ATOM 1448 C CA . SER A 1 180 ? -1.147 1.293 9.218 1.00 84.69 180 SER A CA 1
ATOM 1449 C C . SER A 1 180 ? 0.169 1.490 8.463 1.00 84.69 180 SER A C 1
ATOM 1451 O O . SER A 1 180 ? 0.588 0.598 7.729 1.00 84.69 180 SER A O 1
ATOM 1453 N N . SER A 1 181 ? 0.879 2.602 8.684 1.00 85.50 181 SER A N 1
ATOM 1454 C CA . SER A 1 181 ? 2.194 2.851 8.069 1.00 85.50 181 SER A CA 1
ATOM 1455 C C . SER A 1 181 ? 3.230 1.795 8.468 1.00 85.50 181 SER A C 1
ATOM 1457 O O . SER A 1 181 ? 3.987 1.327 7.617 1.00 85.50 181 SER A O 1
ATOM 1459 N N . LYS A 1 182 ? 3.247 1.385 9.745 1.00 80.69 182 LYS A N 1
ATOM 1460 C CA . LYS A 1 182 ? 4.131 0.313 10.240 1.00 80.69 182 LYS A CA 1
ATOM 1461 C C . LYS A 1 182 ? 3.809 -1.020 9.563 1.00 80.69 182 LYS A C 1
ATOM 1463 O O . LYS A 1 182 ? 4.711 -1.736 9.136 1.00 80.69 182 LYS A O 1
ATOM 1468 N N . ILE A 1 183 ? 2.524 -1.337 9.409 1.00 81.25 183 ILE A N 1
ATOM 1469 C CA . ILE A 1 183 ? 2.066 -2.564 8.742 1.00 81.25 183 ILE A CA 1
ATOM 1470 C C . ILE A 1 183 ? 2.432 -2.553 7.247 1.00 81.25 183 ILE A C 1
ATOM 1472 O O . ILE A 1 183 ? 2.905 -3.568 6.733 1.00 81.25 183 ILE A O 1
ATOM 1476 N N . VAL A 1 184 ? 2.294 -1.412 6.557 1.00 85.69 184 VAL A N 1
ATOM 1477 C CA . VAL A 1 184 ? 2.761 -1.237 5.166 1.00 85.69 184 VAL A CA 1
ATOM 1478 C C . VAL A 1 184 ? 4.262 -1.504 5.066 1.00 85.69 184 VAL A C 1
ATOM 1480 O O . VAL A 1 184 ? 4.673 -2.285 4.208 1.00 85.69 184 VAL A O 1
ATOM 1483 N N . ALA A 1 185 ? 5.069 -0.945 5.975 1.00 79.56 185 ALA A N 1
ATOM 1484 C CA . ALA A 1 185 ? 6.515 -1.173 6.008 1.00 79.56 185 ALA A CA 1
ATOM 1485 C C . ALA A 1 185 ? 6.875 -2.661 6.198 1.00 79.56 185 ALA A C 1
ATOM 1487 O O . ALA A 1 185 ? 7.755 -3.181 5.507 1.00 79.56 185 ALA A O 1
ATOM 1488 N N . ILE A 1 186 ? 6.169 -3.365 7.095 1.00 76.88 186 ILE A N 1
ATOM 1489 C CA . ILE A 1 186 ? 6.353 -4.807 7.329 1.00 76.88 186 ILE A CA 1
ATOM 1490 C C . ILE A 1 186 ? 6.065 -5.602 6.050 1.00 76.88 186 ILE A C 1
ATOM 1492 O O . ILE A 1 186 ? 6.907 -6.390 5.612 1.00 76.88 186 ILE A O 1
ATOM 1496 N N . PHE A 1 187 ? 4.893 -5.410 5.439 1.00 80.81 187 PHE A N 1
ATOM 1497 C CA . PHE A 1 187 ? 4.488 -6.210 4.282 1.00 80.81 187 PHE A CA 1
ATOM 1498 C C . PHE A 1 187 ? 5.297 -5.905 3.023 1.00 80.81 187 PHE A C 1
ATOM 1500 O O . PHE A 1 187 ? 5.641 -6.833 2.293 1.00 80.81 187 PHE A O 1
ATOM 1507 N N . ASP A 1 188 ? 5.671 -4.648 2.797 1.00 79.75 188 ASP A N 1
ATOM 1508 C CA . ASP A 1 188 ? 6.594 -4.278 1.723 1.00 79.75 188 ASP A CA 1
ATOM 1509 C C . ASP A 1 188 ? 7.954 -4.980 1.885 1.00 79.75 188 ASP A C 1
ATOM 1511 O O . ASP A 1 188 ? 8.487 -5.574 0.939 1.00 79.75 188 ASP A O 1
ATOM 1515 N N . ARG A 1 189 ? 8.501 -4.989 3.107 1.00 75.00 189 ARG A N 1
ATOM 1516 C CA . ARG A 1 189 ? 9.768 -5.667 3.393 1.00 75.00 189 ARG A CA 1
ATOM 1517 C C . ARG A 1 189 ? 9.663 -7.172 3.152 1.00 75.00 189 ARG A C 1
ATOM 1519 O O . ARG A 1 189 ? 10.574 -7.751 2.560 1.00 75.00 189 ARG A O 1
ATOM 1526 N N . LEU A 1 190 ? 8.559 -7.791 3.567 1.00 74.38 190 LEU A N 1
ATOM 1527 C CA . LEU A 1 190 ? 8.287 -9.208 3.319 1.00 74.38 190 LEU A CA 1
ATOM 1528 C C . LEU A 1 190 ? 8.165 -9.524 1.829 1.00 74.38 190 LEU A C 1
ATOM 1530 O O . LEU A 1 190 ? 8.762 -10.500 1.374 1.00 74.38 190 LEU A O 1
ATOM 1534 N N . ALA A 1 191 ? 7.464 -8.687 1.059 1.00 75.75 191 ALA A N 1
ATOM 1535 C CA . ALA A 1 191 ? 7.341 -8.844 -0.388 1.00 75.75 191 ALA A CA 1
ATOM 1536 C C . ALA A 1 191 ? 8.719 -8.837 -1.072 1.00 75.75 191 ALA A C 1
ATOM 1538 O O . ALA A 1 191 ? 9.015 -9.703 -1.900 1.00 75.75 191 ALA A O 1
ATOM 1539 N N . LYS A 1 192 ? 9.602 -7.914 -0.667 1.00 72.75 192 LYS A N 1
ATOM 1540 C CA . LYS A 1 192 ? 10.977 -7.805 -1.185 1.00 72.75 192 LYS A CA 1
ATOM 1541 C C . LYS A 1 192 ? 11.841 -9.007 -0.813 1.00 72.75 192 LYS A C 1
ATOM 1543 O O . LYS A 1 192 ? 12.570 -9.517 -1.663 1.00 72.75 192 LYS A O 1
ATOM 1548 N N . ILE A 1 193 ? 11.758 -9.479 0.432 1.00 69.19 193 ILE A N 1
ATOM 1549 C CA . ILE A 1 193 ? 12.522 -10.657 0.856 1.00 69.19 193 ILE A CA 1
ATOM 1550 C C . ILE A 1 193 ? 12.029 -11.913 0.129 1.00 69.19 193 ILE A C 1
ATOM 1552 O O . ILE A 1 193 ? 12.841 -12.684 -0.378 1.00 69.19 193 ILE A O 1
ATOM 1556 N N . ARG A 1 194 ? 10.711 -12.098 0.011 1.00 67.75 194 ARG A N 1
ATOM 1557 C CA . ARG A 1 194 ? 10.139 -13.226 -0.730 1.00 67.75 194 ARG A CA 1
ATOM 1558 C C . ARG A 1 194 ? 10.584 -13.230 -2.188 1.00 67.75 194 ARG A C 1
ATOM 1560 O O . ARG A 1 194 ? 11.054 -14.251 -2.672 1.00 67.75 194 ARG A O 1
ATOM 1567 N N . SER A 1 195 ? 10.523 -12.074 -2.844 1.00 66.50 195 SER A N 1
ATOM 1568 C CA . SER A 1 195 ? 11.019 -11.900 -4.211 1.00 66.50 195 SER A CA 1
ATOM 1569 C C . SER A 1 195 ? 12.487 -12.312 -4.366 1.00 66.50 195 SER A C 1
ATOM 1571 O O . SER A 1 195 ? 12.825 -13.055 -5.291 1.00 66.50 195 SER A O 1
ATOM 1573 N N . TYR A 1 196 ? 13.356 -11.891 -3.440 1.00 64.62 196 TYR A N 1
ATOM 1574 C CA . TYR A 1 196 ? 14.765 -12.286 -3.456 1.00 64.62 196 TYR A CA 1
ATOM 1575 C C . TYR A 1 196 ? 14.924 -13.814 -3.470 1.00 64.62 196 TYR A C 1
ATOM 1577 O O . TYR A 1 196 ? 15.722 -14.338 -4.246 1.00 64.62 196 TYR A O 1
ATOM 1585 N N . PHE A 1 197 ? 14.125 -14.539 -2.686 1.00 62.88 197 PHE A N 1
ATOM 1586 C CA . PHE A 1 197 ? 14.173 -16.001 -2.657 1.00 62.88 197 PHE A CA 1
ATOM 1587 C C . PHE A 1 197 ? 13.506 -16.671 -3.864 1.00 62.88 197 PHE A C 1
ATOM 1589 O O . PHE A 1 197 ? 14.042 -17.660 -4.364 1.00 62.88 197 PHE A O 1
ATOM 1596 N N . ASP A 1 198 ? 12.417 -16.114 -4.395 1.00 61.75 198 ASP A N 1
ATOM 1597 C CA . ASP A 1 198 ? 11.759 -16.629 -5.605 1.00 61.75 198 ASP A CA 1
ATOM 1598 C C . ASP A 1 198 ? 12.692 -16.552 -6.831 1.00 61.75 198 ASP A C 1
ATOM 1600 O O . ASP A 1 198 ? 12.699 -17.445 -7.679 1.00 61.75 198 ASP A O 1
ATOM 1604 N N . THR A 1 199 ? 13.554 -15.529 -6.902 1.00 59.06 199 THR A N 1
ATOM 1605 C CA . THR A 1 199 ? 14.555 -15.402 -7.981 1.00 59.06 199 THR A CA 1
ATOM 1606 C C . THR A 1 199 ? 15.735 -16.379 -7.868 1.00 59.06 199 THR A C 1
ATOM 1608 O O . THR A 1 199 ? 16.419 -16.623 -8.862 1.00 59.06 199 THR A O 1
ATOM 1611 N N . GLN A 1 200 ? 15.958 -16.998 -6.703 1.00 53.62 200 GLN A N 1
ATOM 1612 C CA . GLN A 1 200 ? 17.092 -17.902 -6.443 1.00 53.62 200 GLN A CA 1
ATOM 1613 C C . GLN A 1 200 ? 16.844 -19.368 -6.873 1.00 53.62 200 GLN A C 1
ATOM 1615 O O . GLN A 1 200 ? 17.710 -20.210 -6.656 1.00 53.62 200 GLN A O 1
ATOM 1620 N N . SER A 1 201 ? 15.712 -19.683 -7.524 1.00 45.03 201 SER A N 1
ATOM 1621 C CA . SER A 1 201 ? 15.459 -20.938 -8.272 1.00 45.03 201 SER A CA 1
ATOM 1622 C C . SER A 1 201 ? 15.965 -22.232 -7.602 1.00 45.03 201 SER A C 1
ATOM 1624 O O . SER A 1 201 ? 16.660 -23.031 -8.229 1.00 45.03 201 SER A O 1
ATOM 1626 N N . SER A 1 202 ? 15.636 -22.468 -6.329 1.00 48.16 202 SER A N 1
ATOM 1627 C CA . SER A 1 202 ? 15.996 -23.711 -5.631 1.00 48.16 202 SER A CA 1
ATOM 1628 C C . SER A 1 202 ? 14.793 -24.266 -4.864 1.00 48.16 202 SER A C 1
ATOM 1630 O O . SER A 1 202 ? 14.146 -23.489 -4.175 1.00 48.16 202 SER A O 1
ATOM 1632 N N . PRO A 1 203 ? 14.493 -25.582 -4.889 1.00 43.09 203 PRO A N 1
ATOM 1633 C CA . PRO A 1 203 ? 13.365 -26.201 -4.167 1.00 43.09 203 PRO A CA 1
ATOM 1634 C C . PRO A 1 203 ? 13.348 -26.003 -2.634 1.00 43.09 203 PRO A C 1
ATOM 1636 O O . PRO A 1 203 ? 12.437 -26.478 -1.963 1.00 43.09 203 PRO A O 1
ATOM 1639 N N . ALA A 1 204 ? 14.334 -25.303 -2.070 1.00 48.25 204 ALA A N 1
ATOM 1640 C CA . ALA A 1 204 ? 14.465 -24.970 -0.654 1.00 48.25 204 ALA A CA 1
ATOM 1641 C C . ALA A 1 204 ? 13.791 -23.635 -0.236 1.00 48.25 204 ALA A C 1
ATOM 1643 O O . ALA A 1 204 ? 14.093 -23.122 0.840 1.00 48.25 204 ALA A O 1
ATOM 1644 N N . VAL A 1 205 ? 12.900 -23.046 -1.053 1.00 47.03 205 VAL A N 1
ATOM 1645 C CA . VAL A 1 205 ? 12.341 -21.687 -0.823 1.00 47.03 205 VAL A CA 1
ATOM 1646 C C . VAL A 1 205 ? 11.492 -21.565 0.455 1.00 47.03 205 VAL A C 1
ATOM 1648 O O . VAL A 1 205 ? 11.569 -20.546 1.134 1.00 47.03 205 VAL A O 1
ATOM 1651 N N . MET A 1 206 ? 10.732 -22.600 0.832 1.00 44.00 206 MET A N 1
ATOM 1652 C CA . MET A 1 206 ? 9.936 -22.621 2.078 1.00 44.00 206 MET A CA 1
ATOM 1653 C C . MET A 1 206 ? 10.801 -22.387 3.341 1.00 44.00 206 MET A C 1
ATOM 1655 O O . MET A 1 206 ? 10.538 -21.429 4.064 1.00 44.00 206 MET A O 1
ATOM 1659 N N . PRO A 1 207 ? 11.897 -23.145 3.578 1.00 49.06 207 PRO A N 1
ATOM 1660 C CA . PRO A 1 207 ? 12.806 -22.877 4.700 1.00 49.06 207 PRO A CA 1
ATOM 1661 C C . PRO A 1 207 ? 13.440 -21.472 4.701 1.00 49.06 207 PRO A C 1
ATOM 1663 O O . PRO A 1 207 ? 13.845 -20.976 5.753 1.00 49.06 207 PRO A O 1
ATOM 1666 N N . ALA A 1 208 ? 13.541 -20.816 3.540 1.00 48.91 208 ALA A N 1
ATOM 1667 C CA . ALA A 1 208 ? 14.177 -19.509 3.402 1.00 48.91 208 ALA A CA 1
ATOM 1668 C C . ALA A 1 208 ? 13.260 -18.334 3.793 1.00 48.91 208 ALA A C 1
ATOM 1670 O O . ALA A 1 208 ? 13.748 -17.334 4.323 1.00 48.91 208 ALA A O 1
ATOM 1671 N N . TYR A 1 209 ? 11.941 -18.459 3.602 1.00 51.75 209 TYR A N 1
ATOM 1672 C CA . TYR A 1 209 ? 10.974 -17.442 4.034 1.00 51.75 209 TYR A CA 1
ATOM 1673 C C . TYR A 1 209 ? 10.707 -17.503 5.547 1.00 51.75 209 TYR A C 1
ATOM 1675 O O . TYR A 1 209 ? 10.709 -16.463 6.207 1.00 51.75 209 TYR A O 1
ATOM 1683 N N . THR A 1 210 ? 10.659 -18.698 6.141 1.00 57.50 210 THR A N 1
ATOM 1684 C CA . THR A 1 210 ? 10.700 -18.840 7.607 1.00 57.50 210 THR A CA 1
ATOM 1685 C C . THR A 1 210 ? 11.993 -18.244 8.180 1.00 57.50 210 THR A C 1
ATOM 1687 O O . THR A 1 210 ? 11.979 -17.515 9.172 1.00 57.50 210 THR A O 1
ATOM 1690 N N . GLY A 1 211 ? 13.127 -18.458 7.498 1.00 54.38 211 GLY A N 1
ATOM 1691 C CA . GLY A 1 211 ? 14.395 -17.794 7.809 1.00 54.38 211 GLY A CA 1
ATOM 1692 C C . GLY A 1 211 ? 14.319 -16.265 7.711 1.00 54.38 211 GLY A C 1
ATOM 1693 O O . GLY A 1 211 ? 14.861 -15.571 8.568 1.00 54.38 211 GLY A O 1
ATOM 1694 N N . ALA A 1 212 ? 13.606 -15.721 6.723 1.00 58.19 212 ALA A N 1
ATOM 1695 C CA . ALA A 1 212 ? 13.362 -14.286 6.586 1.00 58.19 212 ALA A CA 1
ATOM 1696 C C . ALA A 1 212 ? 12.527 -13.710 7.728 1.00 58.19 212 ALA A C 1
ATOM 1698 O O . ALA A 1 212 ? 12.858 -12.641 8.242 1.00 58.19 212 ALA A O 1
ATOM 1699 N N . LEU A 1 213 ? 11.474 -14.415 8.145 1.00 62.41 213 LEU A N 1
ATOM 1700 C CA . LEU A 1 213 ? 10.675 -14.032 9.304 1.00 62.41 213 LEU A CA 1
ATOM 1701 C C . LEU A 1 213 ? 11.517 -14.075 10.576 1.00 62.41 213 LEU A C 1
ATOM 1703 O O . LEU A 1 213 ? 11.488 -13.112 11.333 1.00 62.41 213 LEU A O 1
ATOM 1707 N N . HIS A 1 214 ? 12.363 -15.088 10.763 1.00 60.22 214 HIS A N 1
ATOM 1708 C CA . HIS A 1 214 ? 13.316 -15.117 11.875 1.00 60.22 214 HIS A CA 1
ATOM 1709 C C . HIS A 1 214 ? 14.357 -13.992 11.807 1.00 60.22 214 HIS A C 1
ATOM 1711 O O . HIS A 1 214 ? 14.694 -13.416 12.839 1.00 60.22 214 HIS A O 1
ATOM 1717 N N . ILE A 1 215 ? 14.836 -13.619 10.617 1.00 55.16 215 ILE A N 1
ATOM 1718 C CA . ILE A 1 215 ? 15.719 -12.458 10.433 1.00 55.16 215 ILE A CA 1
ATOM 1719 C C . ILE A 1 215 ? 14.974 -11.171 10.800 1.00 55.16 215 ILE A C 1
ATOM 1721 O O . ILE A 1 215 ? 15.540 -10.328 11.492 1.00 55.16 215 ILE A O 1
ATOM 1725 N N . LEU A 1 216 ? 13.710 -11.013 10.403 1.00 61.09 216 LEU A N 1
ATOM 1726 C CA . LEU A 1 216 ? 12.894 -9.860 10.787 1.00 61.09 216 LEU A CA 1
ATOM 1727 C C . LEU A 1 216 ? 12.584 -9.845 12.284 1.00 61.09 216 LEU A C 1
ATOM 1729 O O . LEU A 1 216 ? 12.650 -8.781 12.882 1.00 61.09 216 LEU A O 1
ATOM 1733 N N . GLN A 1 217 ? 12.324 -10.994 12.911 1.00 61.91 217 GLN A N 1
ATOM 1734 C CA . GLN A 1 217 ? 12.156 -11.119 14.364 1.00 61.91 217 GLN A CA 1
ATOM 1735 C C . GLN A 1 217 ? 13.444 -10.760 15.109 1.00 61.91 217 GLN A C 1
ATOM 1737 O O . GLN A 1 217 ? 13.403 -10.049 16.110 1.00 61.91 217 GLN A O 1
ATOM 1742 N N . ALA A 1 218 ? 14.592 -11.238 14.623 1.00 49.69 218 ALA A N 1
ATOM 1743 C CA . ALA A 1 218 ? 15.900 -10.978 15.218 1.00 49.69 218 ALA A CA 1
ATOM 1744 C C . ALA A 1 218 ? 16.337 -9.515 15.049 1.00 49.69 218 ALA A C 1
ATOM 1746 O O . ALA A 1 218 ? 17.074 -8.994 15.882 1.00 49.69 218 ALA A O 1
ATOM 1747 N N . ASN A 1 219 ? 15.860 -8.847 13.996 1.00 47.44 219 ASN A N 1
ATOM 1748 C CA . ASN A 1 219 ? 16.196 -7.465 13.665 1.00 47.44 219 ASN A CA 1
ATOM 1749 C C . ASN A 1 219 ? 14.997 -6.512 13.813 1.00 47.44 219 ASN A C 1
ATOM 1751 O O . ASN A 1 219 ? 15.038 -5.401 13.290 1.00 47.44 219 ASN A O 1
ATOM 1755 N N . SER A 1 220 ? 13.928 -6.906 14.516 1.00 55.00 220 SER A N 1
ATOM 1756 C CA . SER A 1 220 ? 12.683 -6.124 14.582 1.00 55.00 220 SER A CA 1
ATOM 1757 C C . SER A 1 220 ? 12.926 -4.740 15.181 1.00 55.00 220 SER A C 1
ATOM 1759 O O . SER A 1 220 ? 12.412 -3.748 14.678 1.00 55.00 220 SER A O 1
ATOM 1761 N N . ALA A 1 221 ? 13.819 -4.665 16.172 1.00 40.78 221 ALA A N 1
ATOM 1762 C CA . ALA A 1 221 ? 14.282 -3.421 16.779 1.00 40.78 221 ALA A CA 1
ATOM 1763 C C . ALA A 1 221 ? 15.062 -2.514 15.807 1.00 40.78 221 ALA A C 1
ATOM 1765 O O . ALA A 1 221 ? 15.022 -1.299 15.953 1.00 40.78 221 ALA A O 1
ATOM 1766 N N . PHE A 1 222 ? 15.750 -3.084 14.813 1.00 35.62 222 PHE A N 1
ATOM 1767 C CA . PHE A 1 222 ? 16.501 -2.337 13.796 1.00 35.62 222 PHE A CA 1
ATOM 1768 C C . PHE A 1 222 ? 15.606 -1.844 12.651 1.00 35.62 222 PHE A C 1
ATOM 1770 O O . PHE A 1 222 ? 15.889 -0.827 12.027 1.00 35.62 222 PHE A O 1
ATOM 1777 N N . PHE A 1 223 ? 14.516 -2.563 12.377 1.00 45.53 223 PHE A N 1
ATOM 1778 C CA . PHE A 1 223 ? 13.560 -2.222 11.323 1.00 45.53 223 PHE A CA 1
ATOM 1779 C C . PHE A 1 223 ? 12.311 -1.492 11.835 1.00 45.53 223 PHE A C 1
ATOM 1781 O O . PHE A 1 223 ? 11.436 -1.169 11.038 1.00 45.53 223 PHE A O 1
ATOM 1788 N N . GLY A 1 224 ? 12.209 -1.261 13.144 1.00 48.19 224 GLY A N 1
ATOM 1789 C CA . GLY A 1 224 ? 11.049 -0.632 13.771 1.00 48.19 224 GLY A CA 1
ATOM 1790 C C . GLY A 1 224 ? 9.793 -1.473 13.862 1.00 48.19 224 GLY A C 1
ATOM 1791 O O . GLY A 1 224 ? 8.743 -0.990 14.269 1.00 48.19 224 GLY A O 1
ATOM 1792 N N . LEU A 1 225 ? 9.889 -2.737 13.490 1.00 54.28 225 LEU A N 1
ATOM 1793 C CA . LEU A 1 225 ? 8.736 -3.583 13.265 1.00 54.28 225 LEU A CA 1
ATOM 1794 C C . LEU A 1 225 ? 8.168 -4.057 14.605 1.00 54.28 225 LEU A C 1
ATOM 1796 O O . LEU A 1 225 ? 8.913 -4.466 15.499 1.00 54.28 225 LEU A O 1
ATOM 1800 N N . ASP A 1 226 ? 6.841 -4.050 14.717 1.00 60.50 226 ASP A N 1
ATOM 1801 C CA . ASP A 1 226 ? 6.136 -4.592 15.877 1.00 60.50 226 ASP A CA 1
ATOM 1802 C C . ASP A 1 226 ? 6.403 -6.103 15.962 1.00 60.50 226 ASP A C 1
ATOM 1804 O O . ASP A 1 226 ? 5.933 -6.900 15.141 1.00 60.50 226 ASP A O 1
ATOM 1808 N N . ARG A 1 227 ? 7.213 -6.501 16.948 1.00 63.44 227 ARG A N 1
ATOM 1809 C CA . ARG A 1 227 ? 7.669 -7.885 17.108 1.00 63.44 227 ARG A CA 1
ATOM 1810 C C . ARG A 1 227 ? 6.503 -8.840 17.346 1.00 63.44 227 ARG A C 1
ATOM 1812 O O . ARG A 1 227 ? 6.577 -9.991 16.918 1.00 63.44 227 ARG A O 1
ATOM 1819 N N . ALA A 1 228 ? 5.426 -8.375 17.982 1.00 61.84 228 ALA A N 1
ATOM 1820 C CA . ALA A 1 228 ? 4.232 -9.183 18.172 1.00 61.84 228 ALA A CA 1
ATOM 1821 C C . ALA A 1 228 ? 3.533 -9.453 16.834 1.00 61.84 228 ALA A C 1
ATOM 1823 O O . ALA A 1 228 ? 3.121 -10.584 16.602 1.00 61.84 228 ALA A O 1
ATOM 1824 N N . ILE A 1 229 ? 3.468 -8.466 15.933 1.00 62.16 229 ILE A N 1
ATOM 1825 C CA . ILE A 1 229 ? 2.928 -8.668 14.578 1.00 62.16 229 ILE A CA 1
ATOM 1826 C C . ILE A 1 229 ? 3.801 -9.658 13.793 1.00 62.16 229 ILE A C 1
ATOM 1828 O O . ILE A 1 229 ? 3.268 -10.587 13.194 1.00 62.16 229 ILE A O 1
ATOM 1832 N N . ILE A 1 230 ? 5.132 -9.524 13.831 1.00 64.38 230 ILE A N 1
ATOM 1833 C CA . ILE A 1 230 ? 6.032 -10.438 13.099 1.00 64.38 230 ILE A CA 1
ATOM 1834 C C . ILE A 1 230 ? 5.945 -11.878 13.628 1.00 64.38 230 ILE A C 1
ATOM 1836 O O . ILE A 1 230 ? 5.981 -12.823 12.843 1.00 64.38 230 ILE A O 1
ATOM 1840 N N . ASN A 1 231 ? 5.843 -12.070 14.945 1.00 65.12 231 ASN A N 1
ATOM 1841 C CA . ASN A 1 231 ? 5.706 -13.406 15.528 1.00 65.12 231 ASN A CA 1
ATOM 1842 C C . ASN A 1 231 ? 4.432 -14.108 15.040 1.00 65.12 231 ASN A C 1
ATOM 1844 O O . ASN A 1 231 ? 4.494 -1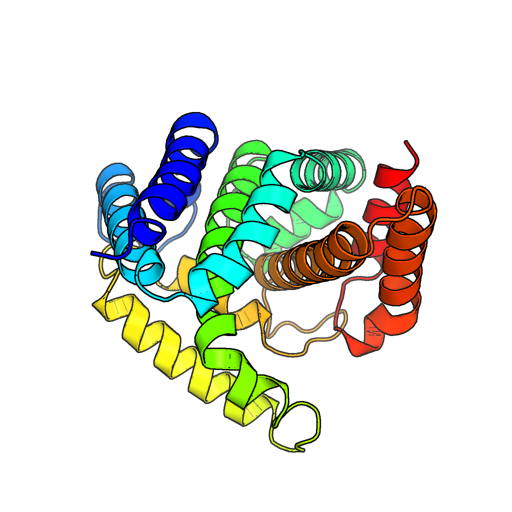5.258 14.627 1.00 65.12 231 ASN A O 1
ATOM 1848 N N . GLU A 1 232 ? 3.309 -13.396 14.980 1.00 63.78 232 GLU A N 1
ATOM 1849 C CA . GLU A 1 232 ? 2.049 -13.969 14.492 1.00 63.78 232 GLU A CA 1
ATOM 1850 C C . GLU A 1 232 ? 2.079 -14.246 12.984 1.00 63.78 232 GLU A C 1
ATOM 1852 O O . GLU A 1 232 ? 1.473 -15.210 12.523 1.00 63.78 232 GLU A O 1
ATOM 1857 N N . LEU A 1 233 ? 2.803 -13.433 12.206 1.00 62.56 233 LEU A N 1
ATOM 1858 C CA . LEU A 1 233 ? 3.049 -13.713 10.789 1.00 62.56 233 LEU A CA 1
ATOM 1859 C C . LEU A 1 233 ? 3.821 -15.023 10.595 1.00 62.56 233 LEU A C 1
ATOM 1861 O O . LEU A 1 233 ? 3.509 -15.774 9.673 1.00 62.56 233 LEU A O 1
ATOM 1865 N N . ALA A 1 234 ? 4.796 -15.306 11.465 1.00 63.03 234 ALA A N 1
ATOM 1866 C CA . ALA A 1 234 ? 5.506 -16.584 11.476 1.00 63.03 234 ALA A CA 1
ATOM 1867 C C . ALA A 1 234 ? 4.584 -17.740 11.877 1.00 63.03 234 ALA A C 1
ATOM 1869 O O . ALA A 1 234 ? 4.556 -18.766 11.201 1.00 63.03 234 ALA A O 1
ATOM 1870 N N . ASP A 1 235 ? 3.752 -17.550 12.899 1.00 61.12 235 ASP A N 1
ATOM 1871 C CA . ASP A 1 235 ? 2.802 -18.579 13.324 1.00 61.12 235 ASP A CA 1
ATOM 1872 C C . ASP A 1 235 ? 1.702 -18.845 12.278 1.00 61.12 235 ASP A C 1
ATOM 1874 O O . ASP A 1 235 ? 1.191 -19.960 12.191 1.00 61.12 235 ASP A O 1
ATOM 1878 N N . ALA A 1 236 ? 1.318 -17.837 11.487 1.00 57.94 236 ALA A N 1
ATOM 1879 C CA . ALA A 1 236 ? 0.338 -17.960 10.408 1.00 57.94 236 ALA A CA 1
ATOM 1880 C C . ALA A 1 236 ? 0.892 -18.675 9.167 1.00 57.94 236 ALA A C 1
ATOM 1882 O O . ALA A 1 236 ? 0.120 -19.240 8.399 1.00 57.94 236 ALA A O 1
ATOM 1883 N N . GLU A 1 237 ? 2.207 -18.644 8.946 1.00 56.97 237 GLU A N 1
ATOM 1884 C CA . GLU A 1 237 ? 2.838 -19.398 7.859 1.00 56.97 237 GLU A CA 1
ATOM 1885 C C . GLU A 1 237 ? 2.855 -20.908 8.143 1.00 56.97 237 GLU A C 1
ATOM 1887 O O . GLU A 1 237 ? 2.746 -21.716 7.222 1.00 56.97 237 GLU A O 1
ATOM 1892 N N . HIS A 1 238 ? 2.986 -21.287 9.414 1.00 55.22 238 HIS A N 1
ATOM 1893 C CA . HIS A 1 238 ? 3.079 -22.681 9.850 1.00 55.22 238 HIS A CA 1
ATOM 1894 C C . HIS A 1 238 ? 1.725 -23.362 10.119 1.00 55.22 238 HIS A C 1
ATOM 1896 O O . HIS A 1 238 ? 1.716 -24.540 10.485 1.00 55.22 238 HIS A O 1
ATOM 1902 N N . ALA A 1 239 ? 0.610 -22.639 9.965 1.00 50.78 239 ALA A N 1
ATOM 1903 C CA . ALA A 1 239 ? -0.758 -23.119 10.181 1.00 50.78 239 ALA A CA 1
ATOM 1904 C C . ALA A 1 239 ? -1.432 -23.545 8.868 1.00 50.78 239 ALA A C 1
ATOM 1906 O O . ALA A 1 239 ? -2.126 -24.587 8.892 1.00 50.78 239 ALA A O 1
#

Foldseek 3Di:
DPPQLVVLLVLLVVCCVVQAPQCLLVQFPAFQDDSVVLVVLLSVVLSVCSVPPQLSVLLVLLSVLLVVCLVLLLLVLCVVPDPPLQVQLCVQVVGDDDSSSLSNLLSSLLSVLSVLVSVCPVVPVVQVPPPCNQVSLVVSLVVVLVVCCVSRVRGGSSSSSLSSLLPHQAAVPRSVHGSSSLSSVVSSQLSVQLVVLVVVPDPCSLVSSLVVLVVCLVCVRVRRHDNVSSVSSSVSSVD

pLDDT: mean 73.63, std 15.08, range [35.62, 94.31]

Secondary structure (DSSP, 8-state):
--TTHHHHHHHHHHHHHHH---GGGGGSTT--S-HHHHHHHHHHHHHHHHTSHHHHHHHHHHHHHHHTTHHHHHHHHHHHH-HHHHHHIIIII-----HHHHHHHHHHHHHHHHHHHHHSHHHHTTTTT-TTHHHHHHHHHHHHHHHHHHH-TTS-HHHHHHHHGGGS---TT-TTS-HHHHHHHHHHHHHHHHHHHHTT--TTHHHHHHHHHHHHHHTHHHHT--HHHHHHHHHHH--

Radius of gyration: 17.21 Å; chains: 1; bounding box: 41×44×48 Å